Protein AF-A0AB39JS44-F1 (afdb_monomer_lite)

Secondary structure (DSSP, 8-state):
--TTEEEGGGHHHHHHHHHT--HHHHHHHHHHHHHHHHHHHHHHSTTPPPPTTTEEEEETTEEEEPSSEEE--HHHHHHHHHHHHHH-TT-TT-PEEEEEESSSEEEEEE-GGGEEEEHHHHHHHHHHTTPPPPGGGS------------TTTTTSS-HHHHHHHHHHHHHHHHHHHHHHHHHTT---SS-HHHHHHHHHH--TTS-HHHHHHHHHHHHHHTT-TT----HHHHHHHT--

Foldseek 3Di:
DPPQKDFLLCQLVLLCVVVVHDSLVSLVVQLVLLVLLLVLCCVVPNPAFDPCQFKAFADVVDPHGDPWDKGAGSVQSSVLSVCCNVVNSPDPPSWGWIFTDDPDTDIDTHHSRRMMGGLVVVQVSCVVSVHDRRPSSDPPPPDPDPDPDDPPVQVVCDVVNVLLVVLQVVLVVLLVVLLVCLVVVNHPDDDSPQLVVLVVQQDPVDDQVRNLVSVVSNSVRSVPPSNSSDPVSCCVPVHD

pLDDT: mean 81.67, std 15.0, range [31.5, 95.94]

Radius of gyration: 23.83 Å; chains: 1; bounding box: 54×38×63 Å

Sequence (240 aa):
MNDDVMRLSDLVPEYARHYKVSPPDAAYALHELFTELNADHHSKQPNKAIPSNIVWVGKVGSSVRSTKTYKVYFSGLAEYFNALIEKGCNSELNLVRCLYVGKHSDTKDISPSMVYLSRSLLSDLVFSASIELPGFLLNEAPEVASYKPSEEGAKAFQGKELVSIQGLARGLIEIIIEVDKAHRGLSKKTNPAAILLAASQLDLNKRPSKWRAVLADLAVAAEVEDFRGNRRTLEKYVGD

Structure (mmCIF, N/CA/C/O backbone):
data_AF-A0AB39JS44-F1
#
_entry.id   AF-A0AB39JS44-F1
#
loop_
_atom_site.group_PDB
_atom_site.id
_atom_site.type_symbol
_atom_site.label_atom_id
_atom_site.label_alt_id
_atom_site.label_comp_id
_atom_site.label_asym_id
_atom_site.label_entity_id
_atom_site.label_seq_id
_atom_site.pdbx_PDB_ins_code
_atom_site.Cartn_x
_atom_site.Cartn_y
_atom_site.Cartn_z
_atom_site.occupancy
_atom_site.B_iso_or_equiv
_atom_site.auth_seq_id
_atom_site.auth_comp_id
_atom_site.auth_asym_id
_atom_site.auth_atom_id
_atom_site.pdbx_PDB_model_num
ATOM 1 N N . MET A 1 1 ? -1.419 -13.815 9.044 1.00 41.09 1 MET A N 1
ATOM 2 C CA . MET A 1 1 ? -1.320 -13.141 7.731 1.00 41.09 1 MET A CA 1
ATOM 3 C C . MET A 1 1 ? 0.164 -13.129 7.397 1.00 41.09 1 MET A C 1
ATOM 5 O O . MET A 1 1 ? 0.933 -13.014 8.335 1.00 41.09 1 MET A O 1
ATOM 9 N N . ASN A 1 2 ? 0.586 -13.403 6.160 1.00 55.44 2 ASN A N 1
ATOM 10 C CA . ASN A 1 2 ? 2.017 -13.359 5.842 1.00 55.44 2 ASN A CA 1
ATOM 11 C C . ASN A 1 2 ? 2.408 -11.878 5.754 1.00 55.44 2 ASN A C 1
ATOM 13 O O . ASN A 1 2 ? 1.968 -11.221 4.813 1.00 55.44 2 ASN A O 1
ATOM 17 N N . ASP A 1 3 ? 3.143 -11.358 6.739 1.00 67.06 3 ASP A N 1
ATOM 18 C CA . ASP A 1 3 ? 3.464 -9.921 6.867 1.00 67.06 3 ASP A CA 1
ATOM 19 C C . ASP A 1 3 ? 4.294 -9.375 5.692 1.00 67.06 3 ASP A C 1
ATOM 21 O O . ASP A 1 3 ? 4.438 -8.165 5.522 1.00 67.06 3 ASP A O 1
ATOM 25 N N . ASP A 1 4 ? 4.789 -10.282 4.851 1.00 86.38 4 ASP A N 1
ATOM 26 C CA . ASP A 1 4 ? 5.520 -10.004 3.624 1.00 86.38 4 ASP A CA 1
ATOM 27 C C . ASP A 1 4 ? 4.633 -9.603 2.431 1.00 86.38 4 ASP A C 1
ATOM 29 O O . ASP A 1 4 ? 5.122 -9.023 1.467 1.00 86.38 4 ASP A O 1
ATOM 33 N N . VAL A 1 5 ? 3.334 -9.911 2.444 1.00 89.44 5 VAL A N 1
ATOM 34 C CA . VAL A 1 5 ? 2.463 -9.684 1.279 1.00 89.44 5 VAL A CA 1
ATOM 35 C C . VAL A 1 5 ? 1.716 -8.359 1.406 1.00 89.44 5 VAL A C 1
ATOM 37 O O . VAL A 1 5 ? 0.958 -8.162 2.352 1.00 89.44 5 VAL A O 1
ATOM 40 N N . MET A 1 6 ? 1.848 -7.493 0.400 1.00 91.31 6 MET A N 1
ATOM 41 C CA . MET A 1 6 ? 1.152 -6.201 0.312 1.00 91.31 6 MET A CA 1
ATOM 42 C C . MET A 1 6 ? 0.351 -6.074 -0.983 1.00 91.31 6 MET A C 1
ATOM 44 O O . MET A 1 6 ? 0.682 -6.718 -1.981 1.00 91.31 6 MET A O 1
ATOM 48 N N . ARG A 1 7 ? -0.693 -5.235 -0.998 1.00 92.25 7 ARG A N 1
ATOM 49 C CA . ARG A 1 7 ? -1.337 -4.822 -2.255 1.00 92.25 7 ARG A CA 1
ATOM 50 C C . ARG A 1 7 ? -0.619 -3.611 -2.830 1.00 92.25 7 ARG A C 1
ATOM 52 O O . ARG A 1 7 ? -0.085 -2.788 -2.092 1.00 92.25 7 ARG A O 1
ATOM 59 N N . LEU A 1 8 ? -0.680 -3.449 -4.149 1.00 93.81 8 LEU A N 1
ATOM 60 C CA . LEU A 1 8 ? -0.141 -2.262 -4.811 1.00 93.81 8 LEU A CA 1
ATOM 61 C C . LEU A 1 8 ? -0.820 -0.981 -4.303 1.00 93.81 8 LEU A C 1
ATOM 63 O O . LEU A 1 8 ? -0.152 0.030 -4.108 1.00 93.81 8 LEU A O 1
ATOM 67 N N . SER A 1 9 ? -2.129 -1.050 -4.026 1.00 91.50 9 SER A N 1
ATOM 68 C CA . SER A 1 9 ? -2.906 0.057 -3.448 1.00 91.50 9 SER A CA 1
ATOM 69 C C . SER A 1 9 ? -2.400 0.523 -2.081 1.00 91.50 9 SER A C 1
ATOM 71 O O . SER A 1 9 ? -2.698 1.645 -1.683 1.00 91.50 9 SER A O 1
ATOM 73 N N . ASP A 1 10 ? -1.652 -0.318 -1.367 1.00 91.38 10 ASP A N 1
ATOM 74 C CA . ASP A 1 10 ? -1.186 -0.021 -0.014 1.00 91.38 10 ASP A CA 1
ATOM 75 C C . ASP A 1 10 ? 0.150 0.742 -0.033 1.00 91.38 10 ASP A C 1
ATOM 77 O O . ASP A 1 10 ? 0.510 1.354 0.967 1.00 91.38 10 ASP A O 1
ATOM 81 N N . LEU A 1 11 ? 0.868 0.776 -1.166 1.00 93.00 11 LEU A N 1
ATOM 82 C CA . LEU A 1 11 ? 2.188 1.410 -1.254 1.00 93.00 11 LEU A CA 1
ATOM 83 C C . LEU A 1 11 ? 2.152 2.921 -1.000 1.00 93.00 11 LEU A C 1
ATOM 85 O O . LEU A 1 11 ? 2.954 3.411 -0.211 1.00 93.00 11 LEU A O 1
ATOM 89 N N . VAL A 1 12 ? 1.228 3.661 -1.627 1.00 93.12 12 VAL A N 1
ATOM 90 C CA . VAL A 1 12 ? 1.136 5.123 -1.430 1.00 93.12 12 VAL A CA 1
ATOM 91 C C . VAL A 1 12 ? 0.791 5.468 0.024 1.00 93.12 12 VAL A C 1
ATOM 93 O O . VAL A 1 12 ? 1.522 6.264 0.615 1.00 93.12 12 VAL A O 1
ATOM 96 N N . PRO A 1 13 ? -0.253 4.879 0.648 1.00 91.12 13 PRO A N 1
ATOM 97 C CA . PRO A 1 13 ? -0.543 5.122 2.061 1.00 91.12 13 PRO A CA 1
ATOM 98 C C . PRO A 1 13 ? 0.608 4.746 3.000 1.00 91.12 13 PRO A C 1
ATOM 100 O O . PRO A 1 13 ? 0.885 5.485 3.942 1.00 91.12 13 PRO A O 1
ATOM 103 N N . GLU A 1 14 ? 1.287 3.623 2.754 1.00 91.44 14 GLU A N 1
ATOM 104 C CA . GLU A 1 14 ? 2.403 3.163 3.588 1.00 91.44 14 GLU A CA 1
ATOM 105 C C . GLU A 1 14 ? 3.615 4.090 3.487 1.00 91.44 14 GLU A C 1
ATOM 107 O O . GLU A 1 14 ? 4.162 4.496 4.514 1.00 91.44 14 GLU A O 1
ATOM 112 N N . TYR A 1 15 ? 3.971 4.512 2.272 1.00 92.38 15 TYR A 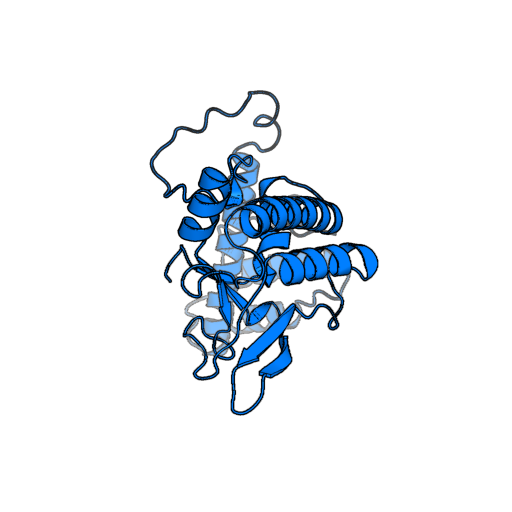N 1
ATOM 113 C CA . TYR A 1 15 ? 5.023 5.499 2.048 1.00 92.38 15 TYR A CA 1
ATOM 114 C C . TYR A 1 15 ? 4.681 6.831 2.725 1.00 92.38 15 TYR A C 1
ATOM 116 O O . TYR A 1 15 ? 5.473 7.358 3.510 1.00 92.38 15 TYR A O 1
ATOM 124 N N . ALA A 1 16 ? 3.479 7.359 2.465 1.00 90.06 16 ALA A N 1
ATOM 125 C CA . ALA A 1 16 ? 3.010 8.621 3.032 1.00 90.06 16 ALA A CA 1
ATOM 126 C C . ALA A 1 16 ? 3.051 8.595 4.565 1.00 90.06 16 ALA A C 1
ATOM 128 O O . ALA A 1 16 ? 3.517 9.543 5.196 1.00 90.06 16 ALA A O 1
ATOM 129 N N . ARG A 1 17 ? 2.627 7.480 5.173 1.00 89.19 17 ARG A N 1
ATOM 130 C CA . ARG A 1 17 ? 2.665 7.274 6.623 1.00 89.19 17 ARG A CA 1
ATOM 131 C C . ARG A 1 17 ? 4.091 7.205 7.163 1.00 89.19 17 ARG A C 1
ATOM 133 O O . ARG A 1 17 ? 4.367 7.830 8.185 1.00 89.19 17 ARG A O 1
ATOM 140 N N . HIS A 1 18 ? 4.973 6.452 6.508 1.00 90.69 18 HIS A N 1
ATOM 141 C CA . HIS A 1 18 ? 6.350 6.250 6.960 1.00 90.69 18 HIS A CA 1
ATOM 142 C C . HIS A 1 18 ? 7.155 7.557 6.924 1.00 90.69 18 HIS A C 1
ATOM 144 O O . HIS A 1 18 ? 7.799 7.915 7.908 1.00 90.69 18 HIS A O 1
ATOM 150 N N . TYR A 1 19 ? 7.053 8.307 5.825 1.00 88.31 19 TYR A N 1
ATOM 151 C CA . TYR A 1 19 ? 7.816 9.540 5.608 1.00 88.31 19 TYR A CA 1
ATOM 152 C C . TYR A 1 19 ? 7.079 10.823 6.014 1.00 88.31 19 TYR A C 1
ATOM 154 O O . TYR A 1 19 ? 7.661 11.902 5.961 1.00 88.31 19 TYR A O 1
ATOM 162 N N . LYS A 1 20 ? 5.818 10.723 6.458 1.00 88.50 20 LYS A N 1
ATOM 163 C CA . LYS A 1 20 ? 4.952 11.858 6.837 1.00 88.50 20 LYS A CA 1
ATOM 164 C C . LYS A 1 20 ? 4.787 12.892 5.716 1.00 88.50 20 LYS A C 1
ATOM 166 O O . LYS A 1 20 ? 4.815 14.096 5.964 1.00 88.50 20 LYS A O 1
ATOM 171 N N . VAL A 1 21 ? 4.600 12.408 4.494 1.00 89.12 21 VAL A N 1
ATOM 172 C CA . VAL A 1 21 ? 4.391 13.232 3.293 1.00 89.12 21 VAL A CA 1
ATOM 173 C C . VAL A 1 21 ? 2.954 13.116 2.789 1.00 89.12 21 VAL A C 1
ATOM 175 O O . VAL A 1 21 ? 2.195 12.251 3.237 1.00 89.12 21 VAL A O 1
ATOM 178 N N . SER A 1 22 ? 2.551 13.994 1.868 1.00 90.81 22 SER A N 1
ATOM 179 C CA . SER A 1 22 ? 1.215 13.922 1.274 1.00 90.81 22 SER A CA 1
ATOM 180 C C . SER A 1 22 ? 1.085 12.712 0.325 1.00 90.81 22 SER A C 1
ATOM 182 O O . SER A 1 22 ? 2.094 12.239 -0.204 1.00 90.81 22 SER A O 1
ATOM 184 N N . PRO A 1 23 ? -0.132 12.187 0.066 1.00 91.25 23 PRO A N 1
ATOM 185 C CA . PRO A 1 23 ? -0.313 11.100 -0.899 1.00 91.25 23 PRO A CA 1
ATOM 186 C C . PRO A 1 23 ? 0.219 11.411 -2.314 1.00 91.25 23 PRO A C 1
ATOM 188 O O . PRO A 1 23 ? 0.827 10.518 -2.900 1.00 91.25 23 PRO A O 1
ATOM 191 N N . PRO A 1 24 ? 0.071 12.637 -2.862 1.00 91.88 24 PRO A N 1
ATOM 192 C CA . PRO A 1 24 ? 0.728 13.013 -4.115 1.00 91.88 24 PRO A CA 1
ATOM 193 C C . PRO A 1 24 ? 2.259 12.927 -4.066 1.00 91.88 24 PRO A C 1
ATOM 195 O O . PRO A 1 24 ? 2.849 12.362 -4.982 1.00 91.88 24 PRO A O 1
ATOM 198 N N . ASP A 1 25 ? 2.898 13.410 -2.995 1.00 92.00 25 ASP A N 1
ATOM 199 C CA . ASP A 1 25 ? 4.363 13.341 -2.851 1.00 92.00 25 ASP A CA 1
ATOM 200 C C . ASP A 1 25 ? 4.843 11.888 -2.733 1.00 92.00 25 ASP A C 1
ATOM 202 O O . ASP A 1 25 ? 5.848 11.498 -3.323 1.00 92.00 25 ASP A O 1
ATOM 206 N N . ALA A 1 26 ? 4.093 11.056 -2.007 1.00 93.94 26 ALA A N 1
ATOM 207 C CA . ALA A 1 26 ? 4.354 9.625 -1.918 1.00 93.94 26 ALA A CA 1
ATOM 208 C C . ALA A 1 26 ? 4.206 8.926 -3.279 1.00 93.94 26 ALA A C 1
ATOM 210 O O . ALA A 1 26 ? 5.024 8.078 -3.631 1.00 93.94 26 ALA A O 1
ATOM 211 N N . ALA A 1 27 ? 3.182 9.282 -4.062 1.00 94.06 27 ALA A N 1
ATOM 212 C CA . ALA A 1 27 ? 3.009 8.769 -5.417 1.00 94.06 27 ALA A CA 1
ATOM 213 C C . ALA A 1 27 ? 4.150 9.213 -6.345 1.00 94.06 27 ALA A C 1
ATOM 215 O O . ALA A 1 27 ? 4.625 8.400 -7.132 1.00 94.06 27 ALA A O 1
ATOM 216 N N . TYR A 1 28 ? 4.626 10.455 -6.215 1.00 94.50 28 TYR A N 1
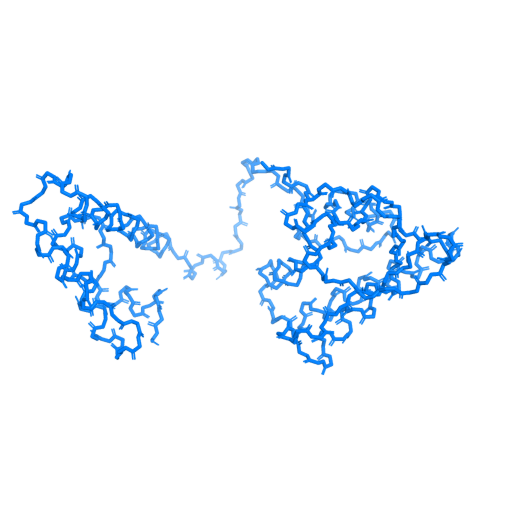ATOM 217 C CA . TYR A 1 28 ? 5.793 10.959 -6.939 1.00 94.50 28 TYR A CA 1
ATOM 218 C C . TYR A 1 28 ? 7.064 10.170 -6.602 1.00 94.50 28 TYR A C 1
ATOM 220 O O . TYR A 1 28 ? 7.708 9.640 -7.503 1.00 94.50 28 TYR A O 1
ATOM 228 N N . ALA A 1 29 ? 7.373 9.983 -5.318 1.00 94.50 29 ALA A N 1
ATOM 229 C CA . ALA A 1 29 ? 8.547 9.212 -4.907 1.00 94.50 29 ALA A CA 1
ATOM 230 C C . ALA A 1 29 ? 8.485 7.744 -5.374 1.00 94.50 29 ALA A C 1
ATOM 232 O O . ALA A 1 29 ? 9.479 7.172 -5.819 1.00 94.50 29 ALA A O 1
ATOM 233 N N . LEU A 1 30 ? 7.301 7.121 -5.326 1.00 95.94 30 LEU A N 1
ATOM 234 C CA . LEU A 1 30 ? 7.105 5.770 -5.859 1.00 95.94 30 LEU A CA 1
ATOM 235 C C . LEU A 1 30 ? 7.223 5.734 -7.389 1.00 95.94 30 LEU A C 1
ATOM 237 O O . LEU A 1 30 ? 7.759 4.769 -7.932 1.00 95.94 30 LEU A O 1
ATOM 241 N N . HIS A 1 31 ? 6.763 6.769 -8.094 1.00 95.94 31 HIS A N 1
ATOM 242 C CA . HIS A 1 31 ? 6.972 6.897 -9.534 1.00 95.94 31 HIS A CA 1
ATOM 243 C C . HIS A 1 31 ? 8.467 6.939 -9.885 1.00 95.94 31 HIS A C 1
ATOM 245 O O . HIS A 1 31 ? 8.889 6.203 -10.781 1.00 95.94 31 HIS A O 1
ATOM 251 N N . GLU A 1 32 ? 9.269 7.728 -9.164 1.00 95.44 32 GLU A N 1
ATOM 252 C CA . GLU A 1 32 ? 10.726 7.780 -9.349 1.00 95.44 32 GLU A CA 1
ATOM 253 C C . GLU A 1 32 ? 11.366 6.411 -9.089 1.00 95.44 32 GLU A C 1
ATOM 255 O O . GLU A 1 32 ? 12.026 5.867 -9.977 1.00 95.44 32 GLU A O 1
ATOM 260 N N . LEU A 1 33 ? 11.051 5.777 -7.954 1.00 95.06 33 LEU A N 1
ATOM 261 C CA . LEU A 1 33 ? 11.544 4.439 -7.608 1.00 95.06 33 LEU A CA 1
ATOM 262 C C . LEU A 1 33 ? 11.269 3.409 -8.714 1.00 95.06 33 LEU A C 1
ATOM 264 O O . LEU A 1 33 ? 12.162 2.677 -9.142 1.00 95.06 33 LEU A O 1
ATOM 268 N N . PHE A 1 34 ? 10.025 3.327 -9.194 1.00 95.12 34 PHE A N 1
ATOM 269 C CA . PHE A 1 34 ? 9.663 2.359 -10.230 1.00 95.12 34 PHE A CA 1
ATOM 270 C C . PHE A 1 34 ? 10.235 2.713 -11.608 1.00 95.12 34 PHE A C 1
ATOM 272 O O . PHE A 1 34 ? 10.431 1.813 -12.429 1.00 95.12 34 PHE A O 1
ATOM 279 N N . THR A 1 35 ? 10.549 3.984 -11.858 1.00 94.88 35 THR A N 1
ATOM 280 C CA . THR A 1 35 ? 11.253 4.428 -13.067 1.00 94.88 35 THR A CA 1
ATOM 281 C C . THR A 1 35 ? 12.719 4.002 -13.038 1.00 94.88 35 THR A C 1
ATOM 283 O O . THR A 1 35 ? 13.207 3.444 -14.024 1.00 94.88 35 THR A O 1
ATOM 286 N N . GLU A 1 36 ? 13.400 4.171 -11.905 1.00 93.75 36 GLU A N 1
ATOM 287 C CA . GLU A 1 36 ? 14.778 3.706 -11.708 1.00 93.75 36 GLU A CA 1
ATOM 288 C C . GLU A 1 36 ? 14.878 2.181 -11.807 1.00 93.75 36 GLU A C 1
ATOM 290 O O . GLU A 1 36 ? 15.699 1.651 -12.560 1.00 93.75 36 GLU A O 1
ATOM 295 N N . LEU A 1 37 ? 13.963 1.462 -11.147 1.00 92.38 37 LEU A N 1
ATOM 296 C CA . LEU A 1 37 ? 13.846 0.008 -11.264 1.00 92.38 37 LEU A CA 1
ATOM 297 C C . LEU A 1 37 ? 13.600 -0.441 -12.706 1.00 92.38 37 LEU A C 1
ATOM 299 O O . LEU A 1 37 ? 14.162 -1.442 -13.154 1.00 92.38 37 LEU A O 1
ATOM 303 N N . ASN A 1 38 ? 12.767 0.290 -13.452 1.00 92.62 38 ASN A N 1
ATOM 304 C CA . ASN A 1 38 ? 12.536 0.001 -14.860 1.00 92.62 38 ASN A CA 1
ATOM 305 C C . ASN A 1 38 ? 13.811 0.197 -15.689 1.00 92.62 38 ASN A C 1
ATOM 307 O O . ASN A 1 38 ? 14.100 -0.643 -16.538 1.00 92.62 38 ASN A O 1
ATOM 311 N N . ALA A 1 39 ? 14.575 1.264 -15.445 1.00 89.88 39 ALA A N 1
ATOM 312 C CA . ALA A 1 39 ? 15.825 1.533 -16.149 1.00 89.88 39 ALA A CA 1
ATOM 313 C C . ALA A 1 39 ? 16.882 0.448 -15.873 1.00 89.88 39 ALA A C 1
ATOM 315 O O . ALA A 1 39 ? 17.429 -0.126 -16.821 1.00 89.88 39 ALA A O 1
ATOM 316 N N . ASP A 1 40 ? 17.105 0.096 -14.600 1.00 90.25 40 ASP A N 1
ATOM 317 C CA . ASP A 1 40 ? 18.032 -0.974 -14.211 1.00 90.25 40 ASP A CA 1
ATOM 318 C C . ASP A 1 40 ? 17.613 -2.316 -14.828 1.00 90.25 40 ASP A C 1
ATOM 320 O O . ASP A 1 40 ? 18.394 -2.971 -15.528 1.00 90.25 40 ASP A O 1
ATOM 324 N N . HIS A 1 41 ? 16.344 -2.694 -14.662 1.00 87.06 41 HIS A N 1
ATOM 325 C CA . HIS A 1 41 ? 15.832 -3.957 -15.173 1.00 87.06 41 HIS A CA 1
ATOM 326 C C . HIS A 1 41 ? 15.861 -4.021 -16.705 1.00 87.06 41 HIS A C 1
ATOM 328 O O . HIS A 1 41 ? 16.208 -5.062 -17.262 1.00 87.06 41 HIS A O 1
ATOM 334 N N . HIS A 1 42 ? 15.532 -2.932 -17.407 1.00 85.50 42 HIS A N 1
ATOM 335 C CA . HIS A 1 42 ? 15.574 -2.885 -18.869 1.00 85.50 42 HIS A CA 1
ATOM 336 C C . HIS A 1 42 ? 17.003 -3.022 -19.407 1.00 85.50 42 HIS A C 1
ATOM 338 O O . HIS A 1 42 ? 17.201 -3.703 -20.413 1.00 85.50 42 HIS A O 1
ATOM 344 N N . SER A 1 43 ? 17.999 -2.445 -18.722 1.00 84.19 43 SER A N 1
ATOM 345 C CA . SER A 1 43 ? 19.412 -2.577 -19.105 1.00 84.19 43 SER A CA 1
ATOM 346 C C . SER A 1 43 ? 19.926 -4.020 -18.997 1.00 84.19 43 SER A C 1
ATOM 348 O O . SER A 1 43 ? 20.709 -4.468 -19.833 1.00 84.19 43 SER A O 1
ATOM 350 N N . LYS A 1 44 ? 19.445 -4.775 -17.998 1.00 84.50 44 LYS A N 1
ATOM 351 C CA . LYS A 1 44 ? 19.858 -6.162 -17.732 1.00 84.50 44 LYS A CA 1
ATOM 352 C C . LYS A 1 44 ? 19.025 -7.185 -18.509 1.00 84.50 44 LYS A C 1
ATOM 354 O O . LYS A 1 44 ? 19.541 -8.218 -18.931 1.00 84.50 44 LYS A O 1
ATOM 359 N N . GLN A 1 45 ? 17.719 -6.950 -18.629 1.00 83.12 45 GLN A N 1
ATOM 360 C CA . GLN A 1 45 ? 16.726 -7.899 -19.143 1.00 83.12 45 GLN A CA 1
ATOM 361 C C . GLN A 1 45 ? 15.634 -7.155 -19.939 1.00 83.12 45 GLN A C 1
ATOM 363 O O . GLN A 1 45 ? 14.502 -6.999 -19.459 1.00 83.12 45 GLN A O 1
ATOM 368 N N . PRO A 1 46 ? 15.941 -6.705 -21.170 1.00 81.25 46 PRO A N 1
ATOM 369 C CA . PRO A 1 46 ? 15.025 -5.889 -21.958 1.00 81.25 46 PRO A CA 1
ATOM 370 C C . PRO A 1 46 ? 13.705 -6.622 -22.220 1.00 81.25 46 PRO A C 1
ATOM 372 O O . PRO A 1 46 ? 13.674 -7.821 -22.504 1.00 81.25 46 PRO A O 1
ATOM 375 N N . ASN A 1 47 ? 12.597 -5.881 -22.129 1.00 78.44 47 ASN A N 1
ATOM 376 C CA . ASN A 1 47 ? 11.225 -6.346 -22.388 1.00 78.44 47 ASN A CA 1
ATOM 377 C C . ASN A 1 47 ? 10.743 -7.530 -21.532 1.00 78.44 47 ASN A C 1
ATOM 379 O O . ASN A 1 47 ? 9.738 -8.174 -21.859 1.00 78.44 47 ASN A O 1
ATOM 383 N N . LYS A 1 48 ? 11.420 -7.829 -20.421 1.00 88.31 48 LYS A N 1
ATOM 384 C CA . LYS A 1 48 ? 11.004 -8.902 -19.523 1.00 88.31 48 LYS A CA 1
ATOM 385 C C . LYS A 1 48 ? 10.062 -8.369 -18.441 1.00 88.31 48 LYS A C 1
ATOM 387 O O . LYS A 1 48 ? 10.233 -7.271 -17.924 1.00 88.31 48 LYS A O 1
ATOM 392 N N . ALA A 1 49 ? 9.033 -9.155 -18.139 1.00 91.00 49 ALA A N 1
ATOM 393 C CA . ALA A 1 49 ? 8.092 -8.853 -17.068 1.00 91.00 49 ALA A CA 1
ATOM 394 C C . ALA A 1 49 ? 8.739 -9.081 -15.698 1.00 91.00 49 ALA A C 1
ATOM 396 O O . ALA A 1 49 ? 9.627 -9.930 -15.567 1.00 91.00 49 ALA A O 1
ATOM 397 N N . ILE A 1 50 ? 8.229 -8.383 -14.685 1.00 92.62 50 ILE A N 1
ATOM 398 C CA . ILE A 1 50 ? 8.592 -8.608 -13.289 1.00 92.62 50 ILE A CA 1
ATOM 399 C C . ILE A 1 50 ? 8.289 -10.079 -12.944 1.00 92.62 50 ILE A C 1
ATOM 401 O O . ILE A 1 50 ? 7.209 -10.582 -13.287 1.00 92.62 50 ILE A O 1
ATOM 405 N N . PRO A 1 51 ? 9.213 -10.798 -12.284 1.00 90.62 51 PRO A N 1
ATOM 406 C CA . PRO A 1 51 ? 8.966 -12.166 -11.852 1.00 90.62 51 PRO A CA 1
ATOM 407 C C . PRO A 1 51 ? 7.706 -12.287 -10.977 1.00 90.62 51 PRO A C 1
ATOM 409 O O . PRO A 1 51 ? 7.491 -11.513 -10.047 1.00 90.62 51 PRO A O 1
ATOM 412 N N . SER A 1 52 ? 6.878 -13.302 -11.251 1.00 89.62 52 SER A N 1
ATOM 413 C CA . SER A 1 52 ? 5.569 -13.485 -10.588 1.00 89.62 52 SER A CA 1
ATOM 414 C C . SER A 1 52 ? 5.630 -13.817 -9.089 1.00 89.62 52 SER A C 1
ATOM 416 O O . SER A 1 52 ? 4.606 -13.830 -8.409 1.00 89.62 52 SER A O 1
ATOM 418 N N . ASN A 1 53 ? 6.814 -14.133 -8.563 1.00 87.44 53 ASN A N 1
ATOM 419 C CA . ASN A 1 53 ? 7.074 -14.224 -7.126 1.00 87.44 53 ASN A CA 1
ATOM 420 C C . ASN A 1 53 ? 7.202 -12.856 -6.458 1.00 87.44 53 ASN A C 1
ATOM 422 O O . ASN A 1 53 ? 6.903 -12.766 -5.275 1.00 87.44 53 ASN A O 1
ATOM 426 N N . ILE A 1 54 ? 7.572 -11.818 -7.208 1.00 92.25 54 ILE A N 1
ATOM 427 C CA . ILE A 1 54 ? 7.717 -10.454 -6.697 1.00 92.25 54 ILE A CA 1
ATOM 428 C C . ILE A 1 54 ? 6.396 -9.708 -6.824 1.00 92.25 54 ILE A C 1
ATOM 430 O O . ILE A 1 54 ? 5.921 -9.177 -5.832 1.00 92.25 54 ILE A O 1
ATOM 434 N N . VAL A 1 55 ? 5.781 -9.704 -8.013 1.00 94.69 55 VAL A N 1
ATOM 435 C CA . VAL A 1 55 ? 4.506 -9.012 -8.278 1.00 94.69 55 VAL A CA 1
ATOM 436 C C . VAL A 1 55 ? 3.563 -9.928 -9.052 1.00 94.69 55 VAL A C 1
ATOM 438 O O . VAL A 1 55 ? 3.947 -10.520 -10.061 1.00 94.69 55 VAL A O 1
ATOM 441 N N . TRP A 1 56 ? 2.313 -10.049 -8.605 1.00 94.81 56 TRP A N 1
ATOM 442 C CA . TRP A 1 56 ? 1.310 -10.892 -9.258 1.00 94.81 56 TRP A CA 1
ATOM 443 C C . TRP A 1 56 ? -0.112 -10.352 -9.118 1.00 94.81 56 TRP A C 1
ATOM 445 O O . TRP A 1 56 ? -0.436 -9.587 -8.216 1.00 94.81 56 TRP A O 1
ATOM 455 N N . VAL A 1 57 ? -1.000 -10.815 -9.998 1.00 94.19 57 VAL A N 1
ATOM 456 C CA . VAL A 1 57 ? -2.442 -10.560 -9.886 1.00 94.19 57 VAL A CA 1
ATOM 457 C C . VAL A 1 57 ? -3.089 -11.672 -9.057 1.00 94.19 57 VAL A C 1
ATOM 459 O O . VAL A 1 57 ? -2.959 -12.860 -9.374 1.00 94.19 57 VAL A O 1
ATOM 462 N N . GLY A 1 58 ? -3.776 -11.288 -7.985 1.00 91.50 58 GLY A N 1
ATOM 463 C CA . GLY A 1 58 ? -4.506 -12.181 -7.089 1.00 91.50 58 GLY A CA 1
ATOM 464 C C . GLY A 1 58 ? -5.947 -12.449 -7.528 1.00 91.50 58 GLY A C 1
ATOM 465 O O . GLY A 1 58 ? -6.444 -11.925 -8.530 1.00 91.50 58 GLY A O 1
ATOM 466 N N . LYS A 1 59 ? -6.641 -13.288 -6.758 1.00 84.75 59 LYS A N 1
ATOM 467 C CA . LYS A 1 59 ? -8.101 -13.426 -6.832 1.00 84.75 59 LYS A CA 1
ATOM 468 C C . LYS A 1 59 ? -8.765 -12.234 -6.138 1.00 84.75 59 LYS A C 1
ATOM 470 O O . LYS A 1 59 ? -8.173 -11.576 -5.285 1.00 84.75 59 LYS A O 1
ATOM 475 N N . VAL A 1 60 ? -10.022 -11.965 -6.482 1.00 75.69 60 VAL A N 1
ATOM 476 C CA . VAL A 1 60 ? -10.804 -10.921 -5.804 1.00 75.69 60 VAL A CA 1
ATOM 477 C C . VAL A 1 60 ? -10.827 -11.223 -4.300 1.00 75.69 60 VAL A C 1
ATOM 479 O O . VAL A 1 60 ? -11.208 -12.320 -3.898 1.00 75.69 60 VAL A O 1
ATOM 482 N N . GLY A 1 61 ? -10.347 -10.279 -3.486 1.00 74.44 61 GLY A N 1
ATOM 483 C CA . GLY A 1 61 ? -10.283 -10.415 -2.027 1.00 74.44 61 GLY A CA 1
ATOM 484 C C . GLY A 1 61 ? -9.225 -11.386 -1.479 1.00 74.44 61 GLY A C 1
ATOM 485 O O . GLY A 1 61 ? -9.224 -11.638 -0.279 1.00 74.44 61 GLY A O 1
ATOM 486 N N . SER A 1 62 ? -8.321 -11.933 -2.303 1.00 84.06 62 SER A N 1
ATOM 487 C CA . SER A 1 62 ? -7.313 -12.903 -1.850 1.00 84.06 62 SER A CA 1
ATOM 488 C C . SER A 1 62 ? -5.962 -12.721 -2.544 1.00 84.06 62 SER A C 1
ATOM 490 O O . SER A 1 62 ? -5.892 -12.549 -3.760 1.00 84.06 62 SER A O 1
ATOM 492 N N . SER A 1 63 ? -4.875 -12.847 -1.779 1.00 84.50 63 SER A N 1
ATOM 493 C CA . SER A 1 63 ? -3.502 -12.845 -2.303 1.00 84.50 63 SER A CA 1
ATOM 494 C C . SER A 1 63 ? -3.147 -14.110 -3.090 1.00 84.50 63 SER A C 1
ATOM 496 O O . SER A 1 63 ? -2.102 -14.158 -3.737 1.00 84.50 63 SER A O 1
ATOM 498 N N . VAL A 1 64 ? -4.010 -15.133 -3.088 1.00 89.88 64 VAL A N 1
ATOM 499 C CA . VAL A 1 64 ? -3.827 -16.333 -3.911 1.00 89.88 64 VAL A CA 1
ATOM 500 C C . VAL A 1 64 ? -3.794 -15.932 -5.384 1.00 89.88 64 VAL A C 1
ATOM 502 O O . VAL A 1 64 ? -4.713 -15.271 -5.872 1.00 89.88 64 VAL A O 1
ATOM 505 N N . ARG A 1 65 ? -2.745 -16.362 -6.096 1.00 87.75 65 ARG A N 1
ATOM 506 C CA . ARG A 1 65 ? -2.544 -16.062 -7.520 1.00 87.75 65 ARG A CA 1
ATOM 507 C C . ARG A 1 65 ? -3.776 -16.408 -8.354 1.00 87.75 65 ARG A C 1
ATOM 509 O O . ARG A 1 65 ? -4.426 -17.439 -8.155 1.00 87.75 65 ARG A O 1
ATOM 516 N N . SER A 1 66 ? -4.074 -15.537 -9.314 1.00 87.50 66 SER A N 1
ATOM 517 C CA . SER A 1 66 ? -5.095 -15.797 -10.320 1.00 87.50 66 SER A CA 1
ATOM 518 C C . SER A 1 66 ? -4.742 -17.041 -11.139 1.00 87.50 66 SER A C 1
ATOM 520 O O . SER A 1 66 ? -3.576 -17.321 -11.404 1.00 87.50 66 SER A O 1
ATOM 522 N N . THR A 1 67 ? -5.764 -17.776 -11.579 1.00 86.56 67 THR A N 1
ATOM 523 C CA . THR A 1 67 ? -5.597 -18.870 -12.551 1.00 86.56 67 THR A CA 1
ATOM 524 C C . THR A 1 67 ? -5.272 -18.347 -13.950 1.00 86.56 67 THR A C 1
ATOM 526 O O . THR A 1 67 ? -4.782 -19.091 -14.794 1.00 86.56 67 THR A O 1
ATOM 529 N N . LYS A 1 68 ? -5.535 -17.059 -14.202 1.00 87.88 68 LYS A N 1
ATOM 530 C CA . LYS A 1 68 ? -5.135 -16.346 -15.415 1.00 87.88 68 LYS A CA 1
ATOM 531 C C . LYS A 1 68 ? -3.692 -15.859 -15.283 1.00 87.88 68 LYS A C 1
ATOM 533 O O . LYS A 1 68 ? -3.323 -15.276 -14.266 1.00 87.88 68 LYS A O 1
ATOM 538 N N . THR A 1 69 ? -2.899 -16.038 -16.335 1.00 89.00 69 THR A N 1
ATOM 539 C CA . THR A 1 69 ? -1.519 -15.546 -16.382 1.00 89.00 69 THR A CA 1
ATOM 540 C C . THR A 1 69 ? -1.501 -14.071 -16.760 1.00 89.00 69 THR A C 1
ATOM 542 O O . THR A 1 69 ? -1.867 -13.703 -17.875 1.00 89.00 69 THR A O 1
ATOM 545 N N . TYR A 1 70 ? -1.047 -13.233 -15.834 1.00 92.50 70 TYR A N 1
ATOM 546 C CA . TYR A 1 70 ? -0.790 -11.818 -16.073 1.00 92.50 70 TYR A CA 1
ATOM 547 C C . TYR A 1 70 ? 0.700 -11.536 -15.926 1.00 92.50 70 TYR A C 1
ATOM 549 O O . TYR A 1 70 ? 1.352 -12.063 -15.024 1.00 92.50 70 TYR A O 1
ATOM 557 N N . LYS A 1 71 ? 1.225 -10.698 -16.812 1.00 93.81 71 LYS A N 1
ATOM 558 C CA . LYS A 1 71 ? 2.576 -10.152 -16.753 1.00 93.81 71 LYS A CA 1
ATOM 559 C C . LYS A 1 71 ? 2.488 -8.680 -16.366 1.00 93.81 71 LYS A C 1
ATOM 561 O O . LYS A 1 71 ? 1.752 -7.920 -16.995 1.00 93.81 71 LYS A O 1
ATOM 566 N N . VAL A 1 72 ? 3.242 -8.312 -15.338 1.00 94.38 72 VAL A N 1
ATOM 567 C CA . VAL A 1 72 ? 3.364 -6.939 -14.839 1.00 94.38 72 VAL A CA 1
ATOM 568 C C . VAL A 1 72 ? 4.755 -6.428 -15.198 1.00 94.38 72 VAL A C 1
ATOM 570 O O . VAL A 1 72 ? 5.720 -7.189 -15.150 1.00 94.38 72 VAL A O 1
ATOM 573 N N . TYR A 1 73 ? 4.857 -5.162 -15.583 1.00 93.88 73 TYR A N 1
ATOM 574 C CA . TYR A 1 73 ? 6.105 -4.521 -15.992 1.00 93.88 73 TYR A CA 1
ATOM 575 C C . TYR A 1 73 ? 6.366 -3.306 -15.108 1.00 93.88 73 TYR A C 1
ATOM 577 O O . TYR A 1 73 ? 5.414 -2.637 -14.709 1.00 93.88 73 TYR A O 1
ATOM 585 N N . PHE A 1 74 ? 7.637 -3.004 -14.829 1.00 93.94 74 PHE A N 1
ATOM 586 C CA . PHE A 1 74 ? 7.994 -1.829 -14.031 1.00 93.94 74 PHE A CA 1
ATOM 587 C C . PHE A 1 74 ? 7.518 -0.531 -14.685 1.00 93.94 74 PHE A C 1
ATOM 589 O O . PHE A 1 74 ? 6.965 0.311 -13.990 1.00 93.94 74 PHE A O 1
ATOM 596 N N . SER A 1 75 ? 7.601 -0.420 -16.015 1.00 92.94 75 SER A N 1
ATOM 597 C CA . SER A 1 75 ? 7.012 0.698 -16.762 1.00 92.94 75 SER A CA 1
ATOM 598 C C . SER A 1 75 ? 5.515 0.875 -16.489 1.00 92.94 75 SER A C 1
ATOM 600 O O . SER A 1 75 ? 5.069 1.985 -16.232 1.00 92.94 75 SER A O 1
ATOM 602 N N . GLY A 1 76 ? 4.743 -0.216 -16.453 1.00 93.19 76 GLY A N 1
ATOM 603 C CA . GLY A 1 76 ? 3.312 -0.166 -16.137 1.00 93.19 76 GLY A CA 1
ATOM 604 C C . GLY A 1 76 ? 3.025 0.261 -14.693 1.00 93.19 76 GLY A C 1
ATOM 605 O O . GLY A 1 76 ? 2.012 0.908 -14.436 1.00 93.19 76 GLY A O 1
ATOM 606 N N . LEU A 1 77 ? 3.917 -0.063 -13.749 1.00 95.31 77 LEU A N 1
ATOM 607 C CA . LEU A 1 77 ? 3.828 0.428 -12.369 1.00 95.31 77 LEU A CA 1
ATOM 608 C C . LEU A 1 77 ? 4.204 1.913 -12.277 1.00 95.31 77 LEU A C 1
ATOM 610 O O . LEU A 1 77 ? 3.495 2.673 -11.625 1.00 95.31 77 LEU A O 1
ATOM 614 N N . ALA A 1 78 ? 5.259 2.346 -12.969 1.00 94.50 78 ALA A N 1
ATOM 615 C CA . ALA A 1 78 ? 5.658 3.750 -13.030 1.00 94.50 78 ALA A CA 1
ATOM 616 C C . ALA A 1 78 ? 4.558 4.630 -13.652 1.00 94.50 78 ALA A C 1
ATOM 618 O O . ALA A 1 78 ? 4.240 5.686 -13.105 1.00 94.50 78 ALA A O 1
ATOM 619 N N . GLU A 1 79 ? 3.928 4.171 -14.740 1.00 93.75 79 GLU A N 1
ATOM 620 C CA . GLU A 1 79 ? 2.763 4.821 -15.362 1.00 93.75 79 GLU A CA 1
ATOM 621 C C . GLU A 1 79 ? 1.582 4.926 -14.390 1.00 93.75 79 GLU A C 1
ATOM 623 O O . GLU A 1 79 ? 0.924 5.964 -14.325 1.00 93.75 79 GLU A O 1
ATOM 628 N N . TYR A 1 80 ? 1.325 3.869 -13.613 1.00 94.75 80 TYR A N 1
ATOM 629 C CA . TYR A 1 80 ? 0.274 3.870 -12.599 1.00 94.75 80 TYR A CA 1
ATOM 630 C C . TYR A 1 80 ? 0.507 4.957 -11.541 1.00 94.75 80 TYR A C 1
ATOM 632 O O . TYR A 1 80 ? -0.401 5.747 -11.283 1.00 94.75 80 TYR A O 1
ATOM 640 N N . PHE A 1 81 ? 1.712 5.052 -10.969 1.00 95.00 81 PHE A N 1
ATOM 641 C CA . PHE A 1 81 ? 2.012 6.087 -9.973 1.00 95.00 81 PHE A CA 1
ATOM 642 C C . PHE A 1 81 ? 1.985 7.497 -10.569 1.00 95.00 81 PHE A C 1
ATOM 644 O O . PHE A 1 81 ? 1.436 8.394 -9.936 1.00 95.00 81 PHE A O 1
ATOM 651 N N . ASN A 1 82 ? 2.454 7.686 -11.808 1.00 92.94 82 ASN A N 1
ATOM 652 C CA . ASN A 1 82 ? 2.327 8.974 -12.495 1.00 92.94 82 ASN A CA 1
ATOM 653 C C . ASN A 1 82 ? 0.853 9.388 -12.665 1.00 92.94 82 ASN A C 1
ATOM 655 O O . ASN A 1 82 ? 0.478 10.530 -12.407 1.00 92.94 82 ASN A O 1
ATOM 659 N N . ALA A 1 83 ? -0.023 8.439 -13.013 1.00 90.94 83 ALA A N 1
ATOM 660 C CA . ALA A 1 83 ? -1.452 8.711 -13.135 1.00 90.94 83 ALA A CA 1
ATOM 661 C C . ALA A 1 83 ? -2.098 9.136 -11.802 1.00 90.94 83 ALA A C 1
ATOM 663 O O . ALA A 1 83 ? -3.026 9.945 -11.820 1.00 90.94 83 ALA A O 1
ATOM 664 N N . LEU A 1 84 ? -1.611 8.644 -10.653 1.00 90.12 84 LEU A N 1
ATOM 665 C CA . LEU A 1 84 ? -2.086 9.082 -9.330 1.00 90.12 84 LEU A CA 1
ATOM 666 C C . LEU A 1 84 ? -1.763 10.553 -9.046 1.00 90.12 84 LEU A C 1
ATOM 668 O O . LEU A 1 84 ? -2.534 11.210 -8.342 1.00 90.12 84 LEU A O 1
ATOM 672 N N . ILE A 1 85 ? -0.651 11.055 -9.587 1.00 88.06 85 ILE A N 1
ATOM 673 C CA . ILE A 1 85 ? -0.227 12.455 -9.469 1.00 88.06 85 ILE A CA 1
ATOM 674 C C . ILE A 1 85 ? -1.131 13.334 -10.341 1.00 88.06 85 ILE A C 1
ATOM 676 O O . ILE A 1 85 ? -1.680 14.322 -9.863 1.00 88.06 85 ILE A O 1
ATOM 680 N N . GLU A 1 86 ? -1.345 12.941 -11.601 1.00 85.00 86 GLU A N 1
ATOM 681 C CA . GLU A 1 86 ? -2.123 13.719 -12.577 1.00 85.00 86 GLU A CA 1
ATOM 682 C C . GLU A 1 86 ? -3.630 13.737 -12.284 1.00 85.00 86 GLU A C 1
ATOM 684 O O . GLU A 1 86 ? -4.293 14.761 -12.445 1.00 85.00 86 GLU A O 1
ATOM 689 N N . LYS A 1 87 ? -4.195 12.588 -11.892 1.00 81.69 87 LYS A N 1
ATOM 690 C CA . LYS A 1 87 ? -5.651 12.382 -11.764 1.00 81.69 87 LYS A CA 1
ATOM 691 C C . LYS A 1 87 ? -6.141 12.396 -10.318 1.00 81.69 87 LYS A C 1
ATOM 693 O O . LYS A 1 87 ? -7.350 12.370 -10.084 1.00 81.69 87 LYS A O 1
ATOM 698 N N . GLY A 1 88 ? -5.220 12.427 -9.358 1.00 75.75 88 GLY A N 1
ATOM 699 C CA . GLY A 1 88 ? -5.503 12.352 -7.932 1.00 75.75 88 GLY A CA 1
ATOM 700 C C . GLY A 1 88 ? -5.648 10.917 -7.414 1.00 75.75 88 GLY A C 1
ATOM 701 O O . GLY A 1 88 ? -6.202 10.024 -8.063 1.00 75.75 88 GLY A O 1
ATOM 702 N N . CYS A 1 89 ? -5.187 10.704 -6.180 1.00 69.62 89 CYS A N 1
ATOM 703 C CA . CYS A 1 89 ? -5.090 9.382 -5.553 1.00 69.62 89 CYS A CA 1
ATOM 704 C C . CYS A 1 89 ? -6.444 8.699 -5.267 1.00 69.62 89 CYS A C 1
ATOM 706 O O . CYS A 1 89 ? -6.480 7.488 -5.079 1.00 69.62 89 CYS A O 1
ATOM 708 N N . ASN A 1 90 ? -7.552 9.449 -5.275 1.00 65.31 90 ASN A N 1
ATOM 709 C CA . ASN A 1 90 ? -8.897 8.948 -4.950 1.00 65.31 90 ASN A CA 1
ATOM 710 C C . ASN A 1 90 ? -9.746 8.597 -6.186 1.00 65.31 90 ASN A C 1
ATOM 712 O O . ASN A 1 90 ? -10.935 8.320 -6.053 1.00 65.31 90 ASN A O 1
ATOM 716 N N . SER A 1 91 ? -9.175 8.647 -7.392 1.00 67.38 91 SER A N 1
ATOM 717 C CA . SER A 1 91 ? -9.919 8.352 -8.618 1.00 67.38 91 SER A CA 1
ATOM 718 C C . SER A 1 91 ? -10.138 6.845 -8.797 1.00 67.38 91 SER A C 1
ATOM 720 O O . SER A 1 91 ? -9.188 6.061 -8.794 1.00 67.38 91 SER A O 1
ATOM 722 N N . GLU A 1 92 ? -11.387 6.431 -9.032 1.00 60.94 92 GLU A N 1
ATOM 723 C CA . GLU A 1 92 ? -11.748 5.041 -9.375 1.00 60.94 92 GLU A CA 1
ATOM 724 C C . GLU A 1 92 ? -11.112 4.562 -10.697 1.00 60.94 92 GLU A C 1
ATOM 726 O O . GLU A 1 92 ? -11.106 3.371 -11.003 1.00 60.94 92 GLU A O 1
ATOM 731 N N . LEU A 1 93 ? -10.539 5.485 -11.477 1.00 66.06 93 LEU A N 1
ATOM 732 C CA . LEU A 1 93 ? -9.905 5.233 -12.773 1.00 66.06 93 LEU A CA 1
ATOM 733 C C . LEU A 1 93 ? -8.423 4.845 -12.674 1.00 66.06 93 LEU A C 1
ATOM 735 O O . LEU A 1 93 ? -7.770 4.642 -13.700 1.00 66.06 93 LEU A O 1
ATOM 739 N N . ASN A 1 94 ? -7.874 4.755 -11.464 1.00 80.38 94 ASN A N 1
ATOM 740 C CA . ASN A 1 94 ? -6.467 4.438 -11.247 1.00 80.38 94 ASN A CA 1
ATOM 741 C C . ASN A 1 94 ? -6.239 2.922 -11.361 1.00 80.38 94 ASN A C 1
ATOM 743 O O . ASN A 1 94 ? -6.177 2.203 -10.362 1.00 80.38 94 ASN A O 1
ATOM 747 N N . LEU A 1 95 ? -6.162 2.435 -12.602 1.00 90.19 95 LEU A N 1
ATOM 748 C CA . LEU A 1 95 ? -5.966 1.027 -12.946 1.00 90.19 95 LEU A CA 1
ATOM 749 C C . LEU A 1 95 ? -4.511 0.734 -13.325 1.00 90.19 95 LEU A C 1
ATOM 751 O O . LEU A 1 95 ? -3.803 1.580 -13.865 1.00 90.19 95 LEU A O 1
ATOM 755 N N . VAL A 1 96 ? -4.087 -0.501 -13.071 1.00 92.00 96 VAL A N 1
ATOM 756 C CA . VAL A 1 96 ? -2.763 -1.011 -13.429 1.00 92.00 96 VAL A CA 1
ATOM 757 C C . VAL A 1 96 ? -2.865 -1.763 -14.741 1.00 92.00 96 VAL A C 1
ATOM 759 O O . VAL A 1 96 ? -3.621 -2.732 -14.860 1.00 92.00 96 VAL A O 1
ATOM 762 N N . ARG A 1 97 ? -2.069 -1.347 -15.719 1.00 91.50 97 ARG A N 1
ATOM 763 C CA . ARG A 1 97 ? -2.017 -1.997 -17.021 1.00 91.50 97 ARG A CA 1
ATOM 764 C C . ARG A 1 97 ? -1.164 -3.264 -16.957 1.00 91.50 97 ARG A C 1
ATOM 766 O O . ARG A 1 97 ? 0.041 -3.212 -16.721 1.00 91.50 97 ARG A O 1
ATOM 773 N N . CYS A 1 98 ? -1.787 -4.409 -17.209 1.00 92.38 98 CYS A N 1
ATOM 774 C CA . CYS A 1 98 ? -1.157 -5.727 -17.184 1.00 92.38 98 CYS A CA 1
ATOM 775 C C . CYS A 1 98 ? -1.290 -6.412 -18.547 1.00 92.38 98 CYS A C 1
ATOM 777 O O . CYS A 1 98 ? -2.311 -6.282 -19.221 1.00 92.38 98 CYS A O 1
ATOM 779 N N . LEU A 1 99 ? -0.308 -7.225 -18.936 1.00 92.31 99 LEU A N 1
ATOM 780 C CA . LEU A 1 99 ? -0.428 -8.071 -20.124 1.00 92.31 99 LEU A CA 1
ATOM 781 C C . LEU A 1 99 ? -1.038 -9.419 -19.731 1.00 92.31 99 LEU A C 1
ATOM 783 O O . LEU A 1 99 ? -0.419 -10.211 -19.019 1.00 92.31 99 LEU A O 1
ATOM 787 N N . TYR A 1 100 ? -2.248 -9.698 -20.200 1.00 90.94 100 TYR A N 1
ATOM 788 C CA . TYR A 1 100 ? -2.876 -11.006 -20.070 1.00 90.94 100 TYR A CA 1
ATOM 789 C C . TYR A 1 100 ? -2.321 -11.966 -21.125 1.00 90.94 100 TYR A C 1
ATOM 791 O O . TYR A 1 100 ? -2.328 -11.676 -22.321 1.00 90.94 100 TYR A O 1
ATOM 799 N N . VAL A 1 101 ? -1.859 -13.134 -20.680 1.00 87.69 101 VAL A N 1
ATOM 800 C CA . VAL A 1 101 ? -1.325 -14.197 -21.537 1.00 87.69 101 VAL A CA 1
ATOM 801 C C . VAL A 1 101 ? -2.331 -15.347 -21.560 1.00 87.69 101 VAL A C 1
ATOM 803 O O . VAL A 1 101 ? -2.296 -16.244 -20.719 1.00 87.69 101 VAL A O 1
ATOM 806 N N . GLY A 1 102 ? -3.279 -15.274 -22.497 1.00 83.94 102 GLY A N 1
ATOM 807 C CA . GLY A 1 102 ? -4.262 -16.323 -22.778 1.00 83.94 102 GLY A CA 1
ATOM 808 C C . GLY A 1 102 ? -4.028 -16.971 -24.143 1.00 83.94 102 GLY A C 1
ATOM 809 O O . GLY A 1 102 ? -2.891 -17.163 -24.560 1.00 83.94 102 GLY A O 1
ATOM 810 N N . LYS A 1 103 ? -5.111 -17.276 -24.874 1.00 80.81 103 LYS A N 1
ATOM 811 C CA . LYS A 1 103 ? -5.028 -17.724 -26.283 1.00 80.81 103 LYS A CA 1
ATOM 812 C C . LYS A 1 103 ? -4.423 -16.657 -27.201 1.00 80.81 103 LYS A C 1
ATOM 814 O O . LYS A 1 103 ? -3.720 -16.984 -28.149 1.00 80.81 103 LYS A O 1
ATOM 819 N N . HIS A 1 104 ? -4.689 -15.394 -26.883 1.00 84.44 104 HIS A N 1
ATOM 820 C CA . HIS A 1 104 ? -4.048 -14.228 -27.471 1.00 84.44 104 HIS A CA 1
ATOM 821 C C . HIS A 1 104 ? -3.509 -13.359 -26.336 1.00 84.44 104 HIS A C 1
ATOM 823 O O . HIS A 1 104 ? -4.082 -13.337 -25.240 1.00 84.44 104 HIS A O 1
ATOM 829 N N . SER A 1 105 ? -2.395 -12.680 -26.593 1.00 86.25 105 SER A N 1
ATOM 830 C CA . SER A 1 105 ? -1.871 -11.662 -25.693 1.00 86.25 105 SER A CA 1
ATOM 831 C C . SER A 1 105 ? -2.704 -10.396 -25.838 1.00 86.25 105 SER A C 1
ATOM 833 O O . SER A 1 105 ? -2.847 -9.891 -26.949 1.00 86.25 105 SER A O 1
ATOM 835 N N . ASP A 1 106 ? -3.239 -9.898 -24.731 1.00 91.06 106 ASP A N 1
ATOM 836 C CA . ASP A 1 106 ? -4.032 -8.672 -24.709 1.00 91.06 106 ASP A CA 1
ATOM 837 C C . ASP A 1 106 ? -3.713 -7.866 -23.452 1.00 91.06 106 ASP A C 1
ATOM 839 O O . ASP A 1 106 ? -3.365 -8.420 -22.406 1.00 91.06 106 ASP A O 1
ATOM 843 N N . THR A 1 107 ? -3.841 -6.554 -23.552 1.00 90.81 107 THR A N 1
ATOM 844 C CA . THR A 1 107 ? -3.644 -5.647 -22.431 1.00 90.81 107 THR A CA 1
ATOM 845 C C . THR A 1 107 ? -4.936 -5.568 -21.620 1.00 90.81 107 THR A C 1
ATOM 847 O O . THR A 1 107 ? -6.030 -5.423 -22.164 1.00 90.81 107 THR A O 1
ATOM 850 N N . LYS A 1 108 ? -4.828 -5.695 -20.297 1.00 91.69 108 LYS A N 1
ATOM 851 C CA . LYS A 1 108 ? -5.954 -5.618 -19.363 1.00 91.69 108 LYS A CA 1
ATOM 852 C C . LYS A 1 108 ? -5.644 -4.646 -18.243 1.00 91.69 108 LYS A C 1
ATOM 854 O O . LYS A 1 108 ? -4.595 -4.742 -17.611 1.00 91.69 108 LYS A O 1
ATOM 859 N N . ASP A 1 109 ? -6.607 -3.782 -17.967 1.00 91.56 109 ASP A N 1
ATOM 860 C CA . ASP A 1 109 ? -6.561 -2.877 -16.832 1.00 91.56 109 ASP A CA 1
ATOM 861 C C . ASP A 1 109 ? -7.108 -3.599 -15.594 1.00 91.56 109 ASP A C 1
ATOM 863 O O . ASP A 1 109 ? -8.209 -4.156 -15.600 1.00 91.56 109 ASP A O 1
ATOM 867 N N . ILE A 1 110 ? -6.291 -3.654 -14.544 1.00 92.00 110 ILE A N 1
ATOM 868 C CA . ILE A 1 110 ? -6.541 -4.408 -13.316 1.00 92.00 110 ILE A CA 1
ATOM 869 C C . ILE A 1 110 ? -6.579 -3.437 -12.139 1.00 92.00 110 ILE A C 1
ATOM 871 O O . ILE A 1 110 ? -5.760 -2.525 -12.047 1.00 92.00 110 ILE A O 1
ATOM 875 N N . SER A 1 111 ? -7.511 -3.641 -11.207 1.00 91.44 111 SER A N 1
ATOM 876 C CA . SER A 1 111 ? -7.552 -2.837 -9.982 1.00 91.44 111 SER A CA 1
ATOM 877 C C . SER A 1 111 ? -6.256 -3.014 -9.173 1.00 91.44 111 SER A C 1
ATOM 879 O O . SER A 1 111 ? -5.846 -4.159 -8.951 1.00 91.44 111 SER A O 1
ATOM 881 N N . PRO A 1 112 ? -5.644 -1.934 -8.650 1.00 91.75 112 PRO A N 1
ATOM 882 C CA . PRO A 1 112 ? -4.435 -2.022 -7.825 1.00 91.75 112 PRO A CA 1
ATOM 883 C C . PRO A 1 112 ? -4.653 -2.837 -6.541 1.00 91.75 112 PRO A C 1
ATOM 885 O O . PRO A 1 112 ? -3.720 -3.452 -6.036 1.00 91.75 112 PRO A O 1
ATOM 888 N N . SER A 1 113 ? -5.897 -2.932 -6.055 1.00 90.06 113 SER A N 1
ATOM 889 C CA . SER A 1 113 ? -6.274 -3.783 -4.913 1.00 90.06 113 SER A CA 1
ATOM 890 C C . SER A 1 113 ? -6.167 -5.293 -5.194 1.00 90.06 113 SER A C 1
ATOM 892 O O . SER A 1 113 ? -6.144 -6.108 -4.269 1.00 90.06 113 SER A O 1
ATOM 894 N N . MET A 1 114 ? -6.114 -5.678 -6.473 1.00 92.31 114 MET A N 1
ATOM 895 C CA . MET A 1 114 ? -5.947 -7.059 -6.930 1.00 92.31 114 MET A CA 1
ATOM 896 C C . MET A 1 114 ? -4.509 -7.376 -7.343 1.00 92.31 114 MET A C 1
ATOM 898 O O . MET A 1 114 ? -4.216 -8.526 -7.673 1.00 92.31 114 MET A O 1
ATOM 902 N N . VAL A 1 115 ? -3.620 -6.383 -7.350 1.00 94.19 115 VAL A N 1
ATOM 903 C CA . VAL A 1 115 ? -2.195 -6.573 -7.610 1.00 94.19 115 VAL A CA 1
ATOM 904 C C . VAL A 1 115 ? -1.496 -6.690 -6.266 1.00 94.19 115 VAL A C 1
ATOM 906 O O . VAL A 1 115 ? -1.601 -5.802 -5.425 1.00 94.19 115 VAL A O 1
ATOM 909 N N . TYR A 1 116 ? -0.810 -7.804 -6.061 1.00 94.25 116 TYR A N 1
ATOM 910 C CA . TYR A 1 116 ? -0.072 -8.107 -4.846 1.00 94.25 116 TYR A CA 1
ATOM 911 C C . TYR A 1 116 ? 1.420 -8.128 -5.138 1.00 94.25 116 TYR A C 1
ATOM 913 O O . TYR A 1 116 ? 1.841 -8.433 -6.258 1.00 94.25 116 TYR A O 1
ATOM 921 N N . LEU A 1 117 ? 2.206 -7.838 -4.111 1.00 94.19 117 LEU A N 1
ATOM 922 C CA . LEU A 1 117 ? 3.653 -7.909 -4.147 1.00 94.19 117 LEU A CA 1
ATOM 923 C C . LEU A 1 117 ? 4.217 -8.509 -2.859 1.00 94.19 117 LEU A C 1
ATOM 925 O O . LEU A 1 117 ? 3.585 -8.443 -1.803 1.00 94.19 117 LEU A O 1
ATOM 929 N N . SER A 1 118 ? 5.403 -9.101 -2.969 1.00 92.38 118 SER A N 1
ATOM 930 C CA . SER A 1 118 ? 6.226 -9.521 -1.832 1.00 92.38 118 SER A CA 1
ATOM 931 C C . SER A 1 118 ? 7.151 -8.371 -1.452 1.00 92.38 118 SER A C 1
ATOM 933 O O . SER A 1 118 ? 7.916 -7.892 -2.291 1.00 92.38 118 SER A O 1
ATOM 935 N N . ARG A 1 119 ? 7.058 -7.917 -0.201 1.00 90.31 119 ARG A N 1
ATOM 936 C CA . ARG A 1 119 ? 7.846 -6.806 0.331 1.00 90.31 119 ARG A CA 1
ATOM 937 C C . ARG A 1 119 ? 9.327 -7.162 0.323 1.00 90.31 119 ARG A C 1
ATOM 939 O O . ARG A 1 119 ? 10.097 -6.429 -0.277 1.00 90.31 119 ARG A O 1
ATOM 946 N N . SER A 1 120 ? 9.706 -8.301 0.902 1.00 89.50 120 SER A N 1
ATOM 947 C CA . SER A 1 120 ? 11.101 -8.760 0.960 1.00 89.50 120 SER A CA 1
ATOM 948 C C . SER A 1 120 ? 11.729 -8.900 -0.424 1.00 89.50 120 SER A C 1
ATOM 950 O O . SER A 1 120 ? 12.798 -8.351 -0.662 1.00 89.50 120 SER A O 1
ATOM 952 N N . LEU A 1 121 ? 11.043 -9.545 -1.371 1.00 90.75 121 LEU A N 1
ATOM 953 C CA . LEU A 1 121 ? 11.584 -9.717 -2.719 1.00 90.75 121 LEU A CA 1
ATOM 954 C C . LEU A 1 121 ? 11.656 -8.403 -3.506 1.00 90.75 121 LEU A C 1
ATOM 956 O O . LEU A 1 121 ? 12.519 -8.259 -4.372 1.00 90.75 121 LEU A O 1
ATOM 960 N N . LE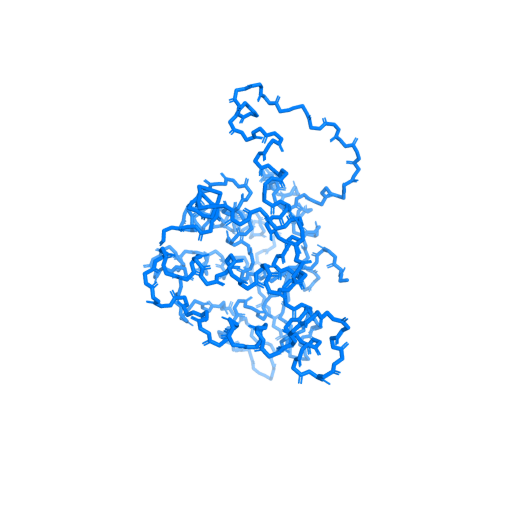U A 1 122 ? 10.753 -7.454 -3.239 1.00 91.31 122 LEU A N 1
ATOM 961 C CA . LEU A 1 122 ? 10.861 -6.109 -3.798 1.00 91.31 122 LEU A CA 1
ATOM 962 C C . LEU A 1 122 ? 12.059 -5.370 -3.187 1.00 91.31 122 LEU A C 1
ATOM 964 O O . LEU A 1 122 ? 12.822 -4.768 -3.936 1.00 91.31 122 LEU A O 1
ATOM 968 N N . SER A 1 123 ? 12.265 -5.468 -1.871 1.00 89.94 123 SER A N 1
ATOM 969 C CA . SER A 1 123 ? 13.421 -4.892 -1.174 1.00 89.94 123 SER A CA 1
ATOM 970 C C . SER A 1 123 ? 14.742 -5.430 -1.708 1.00 89.94 123 SER A C 1
ATOM 972 O O . SER A 1 123 ? 15.639 -4.646 -2.011 1.00 89.94 123 SER A O 1
ATOM 974 N N . ASP A 1 124 ? 14.842 -6.746 -1.901 1.00 87.75 124 ASP A N 1
ATOM 975 C CA . ASP A 1 124 ? 16.021 -7.389 -2.485 1.00 87.75 124 ASP A CA 1
ATOM 976 C C . ASP A 1 124 ? 16.309 -6.858 -3.893 1.00 87.75 124 ASP A C 1
ATOM 978 O O . ASP A 1 124 ? 17.467 -6.674 -4.275 1.00 87.75 124 ASP A O 1
ATOM 982 N N . LEU A 1 125 ? 15.257 -6.594 -4.675 1.00 88.56 125 LEU A N 1
ATOM 983 C CA . LEU A 1 125 ? 15.382 -6.080 -6.034 1.00 88.56 125 LEU A CA 1
ATOM 984 C C . LEU A 1 125 ? 15.838 -4.615 -6.042 1.00 88.56 125 LEU A C 1
ATOM 986 O O . LEU A 1 125 ? 16.749 -4.281 -6.797 1.00 88.56 125 LEU A O 1
ATOM 990 N N . VAL A 1 126 ? 15.275 -3.771 -5.172 1.00 88.88 126 VAL A N 1
ATOM 991 C CA . VAL A 1 126 ? 15.711 -2.375 -4.976 1.00 88.88 126 VAL A CA 1
ATOM 992 C C . VAL A 1 126 ? 17.174 -2.324 -4.533 1.00 88.88 126 VAL A C 1
ATOM 994 O O . VAL A 1 126 ? 17.982 -1.624 -5.141 1.00 88.88 126 VAL A O 1
ATOM 997 N N . PHE A 1 127 ? 17.541 -3.145 -3.547 1.00 86.00 127 PHE A N 1
ATOM 998 C CA . PHE A 1 127 ? 18.913 -3.249 -3.059 1.00 86.00 127 PHE A CA 1
ATOM 999 C C . PHE A 1 127 ? 19.883 -3.717 -4.157 1.00 86.00 127 PHE A C 1
ATOM 1001 O O . PHE A 1 127 ? 20.952 -3.139 -4.337 1.00 86.00 127 PHE A O 1
ATOM 1008 N N . SER A 1 128 ? 19.495 -4.722 -4.950 1.00 86.00 128 SER A N 1
ATOM 1009 C CA . SER A 1 128 ? 20.302 -5.243 -6.068 1.00 86.00 128 SER A CA 1
ATOM 1010 C C . SER A 1 128 ? 20.458 -4.257 -7.234 1.00 86.00 128 SER A C 1
ATOM 1012 O O . SER A 1 128 ? 21.358 -4.419 -8.063 1.00 86.00 128 SER A O 1
ATOM 1014 N N . ALA A 1 129 ? 19.572 -3.265 -7.329 1.00 84.94 129 ALA A N 1
ATOM 1015 C CA . ALA A 1 129 ? 19.656 -2.168 -8.287 1.00 84.94 129 ALA A CA 1
ATOM 1016 C C . ALA A 1 129 ? 20.516 -0.995 -7.773 1.00 84.94 129 ALA A C 1
ATOM 1018 O O . ALA A 1 129 ? 20.674 -0.009 -8.487 1.00 84.94 129 ALA A O 1
ATOM 1019 N N . SER A 1 130 ? 21.095 -1.100 -6.568 1.00 83.31 130 SER A N 1
ATOM 1020 C CA . SER A 1 130 ? 21.836 -0.018 -5.898 1.00 83.31 130 SER A CA 1
ATOM 1021 C C . SER A 1 130 ? 21.004 1.255 -5.692 1.00 83.31 130 SER A C 1
ATOM 1023 O O . SER A 1 130 ? 21.557 2.354 -5.655 1.00 83.31 130 SER A O 1
ATOM 1025 N N . ILE A 1 131 ? 19.684 1.106 -5.562 1.00 85.56 131 ILE A N 1
ATOM 1026 C CA . ILE A 1 131 ? 18.750 2.196 -5.269 1.00 85.56 131 ILE A CA 1
ATOM 1027 C C . ILE A 1 131 ? 18.584 2.295 -3.749 1.00 85.56 131 ILE A C 1
ATOM 1029 O O . ILE A 1 131 ? 18.632 1.281 -3.044 1.00 85.56 131 ILE A O 1
ATOM 1033 N N . GLU A 1 132 ? 18.396 3.510 -3.231 1.00 82.25 132 GLU A N 1
ATOM 1034 C CA . GLU A 1 132 ? 18.113 3.715 -1.811 1.00 82.25 132 GLU A CA 1
ATOM 1035 C C . GLU A 1 132 ? 16.832 2.970 -1.420 1.00 82.25 132 GLU A C 1
ATOM 1037 O O . GLU A 1 132 ? 15.760 3.200 -1.978 1.00 82.25 132 GLU A O 1
ATOM 1042 N N . LEU A 1 133 ? 16.954 2.042 -0.469 1.00 83.06 133 LEU A N 1
ATOM 1043 C CA . LEU A 1 133 ? 15.840 1.204 -0.056 1.00 83.06 133 LEU A CA 1
ATOM 1044 C C . LEU A 1 133 ? 14.855 2.017 0.796 1.00 83.06 133 LEU A C 1
ATOM 1046 O O . LEU A 1 133 ? 15.230 2.465 1.883 1.00 83.06 133 LEU A O 1
ATOM 1050 N N . PRO A 1 134 ? 13.584 2.157 0.375 1.00 83.75 134 PRO A N 1
ATOM 1051 C CA . PRO A 1 134 ? 12.592 2.832 1.190 1.00 83.75 134 PRO A CA 1
ATOM 1052 C C . PRO A 1 134 ? 12.396 2.123 2.531 1.00 83.75 134 PRO A C 1
ATOM 1054 O O . PRO A 1 134 ? 12.149 0.916 2.580 1.00 83.75 134 PRO A O 1
ATOM 1057 N N . GLY A 1 135 ? 12.429 2.881 3.624 1.00 80.56 135 GLY A N 1
ATOM 1058 C CA . GLY A 1 135 ? 12.367 2.341 4.981 1.00 80.56 135 GLY A CA 1
ATOM 1059 C C . GLY A 1 135 ? 11.076 1.574 5.278 1.00 80.56 135 GLY A C 1
ATOM 1060 O O . GLY A 1 135 ? 11.085 0.644 6.075 1.00 80.56 135 GLY A O 1
ATOM 1061 N N . PHE A 1 136 ? 9.973 1.877 4.584 1.00 82.00 136 PHE A N 1
ATOM 1062 C CA . PHE A 1 136 ? 8.711 1.138 4.727 1.00 82.00 136 PHE A CA 1
ATOM 1063 C C . PHE A 1 136 ? 8.747 -0.280 4.116 1.00 82.00 136 PHE A C 1
ATOM 1065 O O . PHE A 1 136 ? 7.873 -1.098 4.407 1.00 82.00 136 PHE A O 1
ATOM 1072 N N . LEU A 1 137 ? 9.733 -0.575 3.259 1.00 82.81 137 LEU A N 1
ATOM 1073 C CA . LEU A 1 137 ? 9.955 -1.903 2.683 1.00 82.81 137 LEU A CA 1
ATOM 1074 C C . LEU A 1 137 ? 10.881 -2.775 3.550 1.00 82.81 137 LEU A C 1
ATOM 1076 O O . LEU A 1 137 ? 10.996 -3.981 3.314 1.00 82.81 137 LEU A O 1
ATOM 1080 N N . LEU A 1 138 ? 11.517 -2.208 4.577 1.00 78.88 138 LEU A N 1
ATOM 1081 C CA . LEU A 1 138 ? 12.290 -2.975 5.547 1.00 78.88 138 LEU A CA 1
ATOM 1082 C C . LEU A 1 138 ? 11.334 -3.732 6.477 1.00 78.88 138 LEU A C 1
ATOM 1084 O O . LEU A 1 138 ? 10.535 -3.139 7.199 1.00 78.88 138 LEU A O 1
ATOM 1088 N N . ASN A 1 139 ? 11.421 -5.066 6.469 1.00 57.50 139 ASN A N 1
ATOM 1089 C CA . ASN A 1 139 ? 10.817 -5.895 7.508 1.00 57.50 139 ASN A CA 1
ATOM 1090 C C . ASN A 1 139 ? 11.651 -5.753 8.786 1.00 57.50 139 ASN A C 1
ATOM 1092 O O . ASN A 1 139 ? 12.439 -6.632 9.126 1.00 57.50 139 ASN A O 1
ATOM 1096 N N . GLU A 1 140 ? 11.469 -4.660 9.516 1.00 45.41 140 GLU A N 1
ATOM 1097 C CA . GLU A 1 140 ? 11.761 -4.683 10.943 1.00 45.41 140 GLU A CA 1
ATOM 1098 C C . GLU A 1 140 ? 10.653 -5.511 11.603 1.00 45.41 140 GLU A C 1
ATOM 1100 O O . GLU A 1 140 ? 9.592 -5.008 11.977 1.00 45.41 140 GLU A O 1
ATOM 1105 N N . ALA A 1 141 ? 10.874 -6.824 11.730 1.00 36.41 141 ALA A N 1
ATOM 1106 C CA . ALA A 1 141 ? 10.258 -7.525 12.848 1.00 36.41 141 ALA A CA 1
ATOM 1107 C C . ALA A 1 141 ? 10.643 -6.742 14.119 1.00 36.41 141 ALA A C 1
ATOM 1109 O O . ALA A 1 141 ? 11.783 -6.276 14.193 1.00 36.41 141 ALA A O 1
ATOM 1110 N N . PRO A 1 142 ? 9.734 -6.561 15.093 1.00 36.16 142 PRO A N 1
ATOM 1111 C CA . PRO A 1 142 ? 9.999 -5.784 16.293 1.00 36.16 14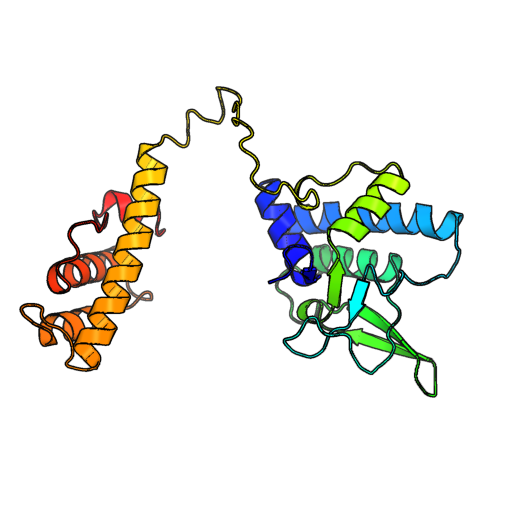2 PRO A CA 1
ATOM 1112 C C . PRO A 1 142 ? 10.938 -6.577 17.206 1.00 36.16 142 PRO A C 1
ATOM 1114 O O . PRO A 1 142 ? 10.551 -7.061 18.267 1.00 36.16 142 PRO A O 1
ATOM 1117 N N . GLU A 1 143 ? 12.188 -6.747 16.791 1.00 31.50 143 GLU A N 1
ATOM 1118 C CA . GLU A 1 143 ? 13.264 -6.890 17.741 1.00 31.50 143 GLU A CA 1
ATOM 1119 C C . GLU A 1 143 ? 13.393 -5.563 18.467 1.00 31.50 143 GLU A C 1
ATOM 1121 O O . GLU A 1 143 ? 13.212 -4.481 17.913 1.00 31.50 143 GLU A O 1
ATOM 1126 N N . VAL A 1 144 ? 13.637 -5.696 19.758 1.00 39.09 144 VAL A N 1
ATOM 1127 C CA . VAL A 1 144 ? 13.861 -4.667 20.758 1.00 39.09 144 VAL A CA 1
ATOM 1128 C C . VAL A 1 144 ? 15.049 -3.786 20.337 1.00 39.09 144 VAL A C 1
ATOM 1130 O O . VAL A 1 144 ? 16.126 -3.832 20.919 1.00 39.09 144 VAL A O 1
ATOM 1133 N N . ALA A 1 145 ? 14.869 -2.964 19.310 1.00 32.00 145 ALA A N 1
ATOM 1134 C CA . ALA A 1 145 ? 15.709 -1.828 19.026 1.00 32.00 145 ALA A CA 1
ATOM 1135 C C . ALA A 1 145 ? 15.161 -0.715 19.903 1.00 32.00 145 ALA A C 1
ATOM 1137 O O . ALA A 1 145 ? 14.092 -0.152 19.662 1.00 32.00 145 ALA A O 1
ATOM 1138 N N . SER A 1 146 ? 15.879 -0.438 20.986 1.00 35.09 146 SER A N 1
ATOM 1139 C CA . SER A 1 146 ? 15.724 0.794 21.734 1.00 35.09 146 SER A CA 1
ATOM 1140 C C . SER A 1 146 ? 15.809 1.960 20.748 1.00 35.09 146 SER A C 1
ATOM 1142 O O . SER A 1 146 ? 16.903 2.387 20.374 1.00 35.09 146 SER A O 1
ATOM 1144 N N . TYR A 1 147 ? 14.648 2.445 20.311 1.00 34.09 147 TYR A N 1
ATOM 1145 C CA . TYR A 1 147 ? 14.495 3.713 19.625 1.00 34.09 147 TYR A CA 1
ATOM 1146 C C . TYR A 1 147 ? 15.218 4.738 20.498 1.00 34.09 147 TYR A C 1
ATOM 1148 O O . TYR A 1 147 ? 14.805 4.990 21.631 1.00 34.09 147 TYR A O 1
ATOM 1156 N N . LYS A 1 148 ? 16.336 5.279 20.018 1.00 34.66 148 LYS A N 1
ATOM 1157 C CA . LYS A 1 148 ? 16.867 6.543 20.521 1.00 34.66 148 LYS A CA 1
ATOM 1158 C C . LYS A 1 148 ? 16.307 7.605 19.587 1.00 34.66 148 LYS A C 1
ATOM 1160 O O . LYS A 1 148 ? 16.838 7.772 18.492 1.00 34.66 148 LYS A O 1
ATOM 1165 N N . PRO A 1 149 ? 15.205 8.276 19.954 1.00 35.66 149 PRO A N 1
ATOM 1166 C CA . PRO A 1 149 ? 14.712 9.378 19.155 1.00 35.66 149 PRO A CA 1
ATOM 1167 C C . PRO A 1 149 ? 15.721 10.522 19.250 1.00 35.66 149 PRO A C 1
ATOM 1169 O O . PRO A 1 149 ? 16.293 10.751 20.320 1.00 35.66 149 PRO A O 1
ATOM 1172 N N . SER A 1 150 ? 15.899 11.284 18.172 1.00 40.66 150 SER A N 1
ATOM 1173 C CA . SER A 1 150 ? 16.491 12.612 18.304 1.00 40.66 150 SER A CA 1
ATOM 1174 C C . SER A 1 150 ? 15.636 13.428 19.286 1.00 40.66 150 SER A C 1
ATOM 1176 O O . SER A 1 150 ? 14.403 13.470 19.195 1.00 40.66 150 SER A O 1
ATOM 1178 N N . GLU A 1 151 ? 16.293 14.027 20.281 1.00 41.59 151 GLU A N 1
ATOM 1179 C CA . GLU A 1 151 ? 15.661 14.665 21.446 1.00 41.59 151 GLU A CA 1
ATOM 1180 C C . GLU A 1 151 ? 14.725 15.839 21.104 1.00 41.59 151 GLU A C 1
ATOM 1182 O O . GLU A 1 151 ? 14.003 16.324 21.977 1.00 41.59 151 GLU A O 1
ATOM 1187 N N . GLU A 1 152 ? 14.697 16.295 19.854 1.00 41.69 152 GLU A N 1
ATOM 1188 C CA . GLU A 1 152 ? 13.902 17.446 19.420 1.00 41.69 152 GLU A CA 1
ATOM 1189 C C . GLU A 1 152 ? 12.515 17.049 18.894 1.00 41.69 152 GLU A C 1
ATOM 1191 O O . GLU A 1 152 ? 11.541 17.749 19.165 1.00 41.69 152 GLU A O 1
ATOM 1196 N N . GLY A 1 153 ? 12.373 15.884 18.248 1.00 39.09 153 GLY A N 1
ATOM 1197 C CA . GLY A 1 153 ? 11.075 15.386 17.766 1.00 39.09 153 GLY A CA 1
ATOM 1198 C C . GLY A 1 153 ? 10.270 14.622 18.826 1.00 39.09 153 GLY A C 1
ATOM 1199 O O . GLY A 1 153 ? 9.041 14.694 18.860 1.00 39.09 153 GLY A O 1
ATOM 1200 N N . ALA A 1 154 ? 10.953 13.925 19.741 1.00 39.62 154 ALA A N 1
ATOM 1201 C CA . ALA A 1 154 ? 10.311 13.136 20.800 1.00 39.62 154 ALA A CA 1
ATOM 1202 C C . ALA A 1 154 ? 9.769 13.963 21.975 1.00 39.62 154 ALA A C 1
ATOM 1204 O O . ALA A 1 154 ? 8.977 13.455 22.769 1.00 39.62 154 ALA A O 1
ATOM 1205 N N . LYS A 1 155 ? 10.129 15.246 22.087 1.00 43.09 155 LYS A N 1
ATOM 1206 C CA . LYS A 1 155 ? 9.565 16.123 23.126 1.00 43.09 155 LYS A CA 1
ATOM 1207 C C . LYS A 1 155 ? 8.114 16.533 22.853 1.00 43.09 155 LYS A C 1
ATOM 1209 O O . LYS A 1 155 ? 7.429 16.924 23.799 1.00 43.09 155 LYS A O 1
ATOM 1214 N N . ALA A 1 156 ? 7.634 16.409 21.611 1.00 46.62 156 ALA A N 1
ATOM 1215 C CA . ALA A 1 156 ? 6.293 16.852 21.226 1.00 46.62 156 ALA A CA 1
ATOM 1216 C C . ALA A 1 156 ? 5.192 15.788 21.409 1.00 46.62 156 ALA A C 1
ATOM 1218 O O . ALA A 1 156 ? 4.056 16.166 21.665 1.00 46.62 156 ALA A O 1
ATOM 1219 N N . PHE A 1 157 ? 5.512 14.487 21.361 1.00 51.81 157 PHE A N 1
ATOM 1220 C CA . PHE A 1 157 ? 4.538 13.393 21.538 1.00 51.81 157 PHE A CA 1
ATOM 1221 C C . PHE A 1 157 ? 4.787 12.664 22.869 1.00 51.81 157 PHE A C 1
ATOM 1223 O O . PHE A 1 157 ? 5.263 11.531 22.929 1.00 51.81 157 PHE A O 1
ATOM 1230 N N . GLN A 1 158 ? 4.572 13.372 23.981 1.00 58.22 158 GLN A N 1
ATOM 1231 C CA . GLN A 1 158 ? 4.881 12.872 25.327 1.00 58.22 158 GLN A CA 1
ATOM 1232 C C . GLN A 1 158 ? 4.027 11.646 25.682 1.00 58.22 158 GLN A C 1
ATOM 1234 O O . GLN A 1 158 ? 2.871 11.560 25.284 1.00 58.22 158 GLN A O 1
ATOM 1239 N N . GLY A 1 159 ? 4.535 10.737 26.526 1.00 59.53 159 GLY A N 1
ATOM 1240 C CA . GLY A 1 159 ? 3.827 9.515 26.952 1.00 59.53 159 GLY A CA 1
ATOM 1241 C C . GLY A 1 159 ? 2.398 9.726 27.486 1.00 59.53 159 GLY A C 1
ATOM 1242 O O . GLY A 1 159 ? 1.572 8.825 27.398 1.00 59.53 159 GLY A O 1
ATOM 1243 N N . LYS A 1 160 ? 2.054 10.935 27.951 1.00 65.62 160 LYS A N 1
ATOM 1244 C CA . LYS A 1 160 ? 0.673 11.321 28.296 1.00 65.62 160 LYS A CA 1
ATOM 1245 C C . LYS A 1 160 ? -0.279 11.295 27.094 1.00 65.62 160 LYS A C 1
ATOM 1247 O O . LYS A 1 160 ? -1.442 10.933 27.252 1.00 65.62 160 LYS A O 1
ATOM 1252 N N . GLU A 1 161 ? 0.196 11.676 25.913 1.00 70.50 161 GLU A N 1
ATOM 1253 C CA . GLU A 1 161 ? -0.569 11.650 24.667 1.00 70.50 161 GLU A CA 1
ATOM 1254 C C . GLU A 1 161 ? -0.832 10.216 24.219 1.00 70.50 161 GLU A C 1
ATOM 1256 O O . GLU A 1 161 ? -1.979 9.860 23.963 1.00 70.50 161 GLU A O 1
ATOM 1261 N N . LEU A 1 162 ? 0.200 9.366 24.239 1.00 75.44 162 LEU A N 1
ATOM 1262 C CA . LEU A 1 162 ? 0.064 7.946 23.917 1.00 75.44 162 LEU A CA 1
ATOM 1263 C C . LEU A 1 162 ? -0.900 7.238 24.882 1.00 75.44 162 LEU A C 1
ATOM 1265 O O . LEU A 1 162 ? -1.804 6.537 24.438 1.00 75.44 162 LEU A O 1
ATOM 1269 N N . VAL A 1 163 ? -0.774 7.486 26.191 1.00 76.50 163 VAL A N 1
ATOM 1270 C CA . VAL A 1 163 ? -1.700 6.968 27.216 1.00 76.50 163 VAL A CA 1
ATOM 1271 C C . VAL A 1 163 ? -3.131 7.467 26.991 1.00 76.50 163 VAL A C 1
ATOM 1273 O O . VAL A 1 163 ? -4.090 6.732 27.225 1.00 76.50 163 VAL A O 1
ATOM 1276 N N . SER A 1 164 ? -3.299 8.706 26.519 1.00 78.56 164 SER A N 1
ATOM 1277 C CA . SER A 1 164 ? -4.622 9.258 26.208 1.00 78.56 164 SER A CA 1
ATOM 1278 C C . SER A 1 164 ? -5.243 8.571 24.991 1.00 78.56 164 SER A C 1
ATOM 1280 O O . SER A 1 164 ? -6.411 8.196 25.050 1.00 78.56 164 SER A O 1
ATOM 1282 N N . ILE A 1 165 ? -4.464 8.342 23.929 1.00 79.19 165 ILE A N 1
ATOM 1283 C CA . ILE A 1 165 ? -4.911 7.630 22.722 1.00 79.19 165 ILE A CA 1
ATOM 1284 C C . ILE A 1 165 ? -5.242 6.168 23.044 1.00 79.19 165 ILE A C 1
ATOM 1286 O O . ILE A 1 165 ? -6.297 5.678 22.648 1.00 79.19 165 ILE A O 1
ATOM 1290 N N . GLN A 1 166 ? -4.390 5.477 23.805 1.00 79.50 166 GLN A N 1
ATOM 1291 C CA . GLN A 1 166 ? -4.640 4.097 24.229 1.00 79.50 166 GLN A CA 1
ATOM 1292 C C . GLN A 1 166 ? -5.902 3.984 25.094 1.00 79.50 166 GLN A C 1
ATOM 1294 O O . GLN A 1 166 ? -6.710 3.084 24.874 1.00 79.50 166 GLN A O 1
ATOM 1299 N N . GLY A 1 167 ? -6.112 4.914 26.032 1.00 80.50 167 GLY A N 1
ATOM 1300 C CA . GLY A 1 167 ? -7.326 4.948 26.852 1.00 80.50 167 GLY A CA 1
ATOM 1301 C C . GLY A 1 167 ? -8.592 5.243 26.041 1.00 80.50 167 GLY A C 1
ATOM 1302 O O . GLY A 1 167 ? -9.632 4.635 26.284 1.00 80.50 167 GLY A O 1
ATOM 1303 N N . LEU A 1 168 ? -8.510 6.122 25.034 1.00 85.06 168 LEU A N 1
ATOM 1304 C CA . LEU A 1 168 ? -9.610 6.345 24.091 1.00 85.06 168 LEU A CA 1
ATOM 1305 C C . LEU A 1 168 ? -9.932 5.076 23.296 1.00 85.06 168 LEU A C 1
ATOM 1307 O O . LEU A 1 168 ? -11.085 4.654 23.273 1.00 85.06 168 LEU A O 1
ATOM 1311 N N . ALA A 1 169 ? -8.927 4.455 22.675 1.00 82.19 169 ALA A N 1
ATOM 1312 C CA . ALA A 1 169 ? -9.114 3.264 21.850 1.00 82.19 169 ALA A CA 1
ATOM 1313 C C . ALA A 1 169 ? -9.706 2.102 22.659 1.00 82.19 169 ALA A C 1
ATOM 1315 O O . ALA A 1 169 ? -10.683 1.484 22.235 1.00 82.19 169 ALA A O 1
ATOM 1316 N N . ARG A 1 170 ? -9.161 1.845 23.854 1.00 84.62 170 ARG A N 1
ATOM 1317 C CA . ARG A 1 170 ? -9.666 0.808 24.756 1.00 84.62 170 ARG A CA 1
ATOM 1318 C C . ARG A 1 170 ? -11.104 1.087 25.187 1.00 84.62 170 ARG A C 1
ATOM 1320 O O . ARG A 1 170 ? -11.945 0.203 25.067 1.00 84.62 170 ARG A O 1
ATOM 1327 N N . GLY A 1 171 ? -11.403 2.309 25.628 1.00 85.75 171 GLY A N 1
ATOM 1328 C CA . GLY A 1 171 ? -12.752 2.645 26.076 1.00 85.75 171 GLY A CA 1
ATOM 1329 C C . GLY A 1 171 ? -13.789 2.590 24.949 1.00 85.75 171 GLY A C 1
ATOM 1330 O O . GLY A 1 171 ? -14.895 2.117 25.177 1.00 85.75 171 GLY A O 1
ATOM 1331 N N . LEU A 1 172 ? -13.436 2.966 23.713 1.00 89.69 172 LEU A N 1
ATOM 1332 C CA . LEU A 1 172 ? -14.324 2.800 22.553 1.00 89.69 172 LEU A CA 1
ATOM 1333 C C . LEU A 1 172 ? -14.646 1.325 22.274 1.00 89.69 172 LEU A C 1
ATOM 1335 O O . LEU A 1 172 ? -15.801 0.991 22.017 1.00 89.69 172 LEU A O 1
ATOM 1339 N N . ILE A 1 173 ? -13.649 0.439 22.352 1.00 86.38 173 ILE A N 1
ATOM 1340 C CA . ILE A 1 173 ? -13.854 -1.008 22.194 1.00 86.38 173 ILE A CA 1
ATOM 1341 C C . ILE A 1 173 ? -14.779 -1.540 23.297 1.00 86.38 173 ILE A C 1
ATOM 1343 O O . ILE A 1 173 ? -15.709 -2.292 23.008 1.00 86.38 173 ILE A O 1
ATOM 1347 N N . GLU A 1 174 ? -14.560 -1.131 24.549 1.00 87.06 174 GLU A N 1
ATOM 1348 C CA . GLU A 1 174 ? -15.394 -1.541 25.685 1.00 87.06 174 GLU A CA 1
ATOM 1349 C C . GLU A 1 174 ? -16.844 -1.044 25.538 1.00 87.06 174 GLU A C 1
ATOM 1351 O O . GLU A 1 174 ? -17.775 -1.818 25.760 1.00 87.06 174 GLU A O 1
ATOM 1356 N N . ILE A 1 175 ? -17.055 0.186 25.055 1.00 89.50 175 ILE A N 1
ATOM 1357 C CA . ILE A 1 175 ? -18.388 0.714 24.727 1.00 89.50 175 IL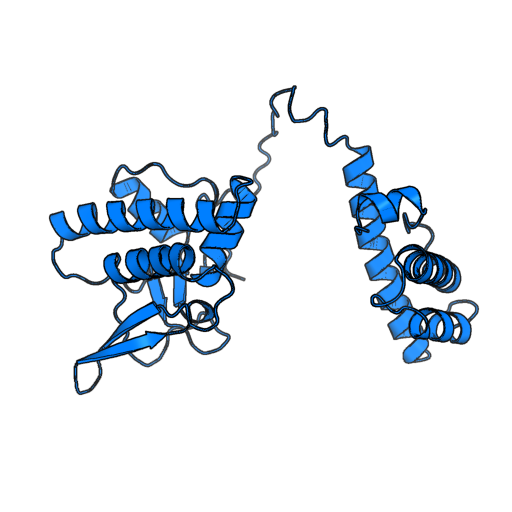E A CA 1
ATOM 1358 C C . ILE A 1 175 ? -19.075 -0.148 23.658 1.00 89.50 175 ILE A C 1
ATOM 1360 O O . ILE A 1 175 ? -20.233 -0.521 23.834 1.00 89.50 175 ILE A O 1
ATOM 1364 N N . ILE A 1 176 ? -18.379 -0.503 22.569 1.00 89.06 176 ILE A N 1
ATOM 1365 C CA . ILE A 1 176 ? -18.941 -1.351 21.500 1.00 89.06 176 ILE A CA 1
ATOM 1366 C C . ILE A 1 176 ? -19.380 -2.710 22.061 1.00 89.06 176 ILE A C 1
ATOM 1368 O O . ILE A 1 176 ? -20.475 -3.184 21.755 1.00 89.06 176 ILE A O 1
ATOM 1372 N N . ILE A 1 177 ? -18.546 -3.320 22.907 1.00 88.38 177 ILE A N 1
ATOM 1373 C CA . ILE A 1 177 ? -18.849 -4.600 23.557 1.00 88.38 177 ILE A CA 1
ATOM 1374 C C . ILE A 1 177 ? -20.095 -4.480 24.444 1.00 88.38 177 ILE A C 1
ATOM 1376 O O . ILE A 1 177 ? -20.962 -5.353 24.401 1.00 88.38 177 ILE A O 1
ATOM 1380 N N . GLU A 1 178 ? -20.210 -3.422 25.247 1.00 87.94 178 GLU A N 1
ATOM 1381 C CA . GLU A 1 178 ? -21.360 -3.238 26.138 1.00 87.94 178 GLU A CA 1
ATOM 1382 C C . GLU A 1 178 ? -22.651 -2.897 25.387 1.00 87.94 178 GLU A C 1
ATOM 1384 O O . GLU A 1 178 ? -23.719 -3.368 25.779 1.00 87.94 178 GLU A O 1
ATOM 1389 N N . VAL A 1 179 ? -22.571 -2.174 24.267 1.00 89.00 179 VAL A N 1
ATOM 1390 C CA . VAL A 1 179 ? -23.719 -1.952 23.373 1.00 89.00 179 VAL A CA 1
ATOM 1391 C C . VAL A 1 179 ? -24.197 -3.272 22.760 1.00 89.00 179 VAL A C 1
ATOM 1393 O O . VAL A 1 179 ? -25.397 -3.545 22.785 1.00 89.00 179 VAL A O 1
ATOM 1396 N N . ASP A 1 180 ? -23.291 -4.130 22.273 1.00 87.81 180 ASP A N 1
ATOM 1397 C CA . ASP A 1 180 ? -23.649 -5.456 21.739 1.00 87.81 180 ASP A CA 1
ATOM 1398 C C . ASP A 1 180 ? -24.272 -6.353 22.822 1.00 87.81 180 ASP A C 1
ATOM 1400 O O . ASP A 1 180 ? -25.316 -6.973 22.601 1.00 87.81 180 ASP A O 1
ATOM 1404 N N . LYS A 1 181 ? -23.709 -6.361 24.038 1.00 85.62 181 LYS A N 1
ATOM 1405 C CA . LYS A 1 181 ? -24.296 -7.083 25.177 1.00 85.62 181 LYS A CA 1
ATOM 1406 C C . LYS A 1 181 ? -25.679 -6.552 25.542 1.00 85.62 181 LYS A C 1
ATOM 1408 O O . LYS A 1 181 ? -26.577 -7.355 25.789 1.00 85.62 181 LYS A O 1
ATOM 1413 N N . ALA A 1 182 ? -25.867 -5.233 25.587 1.00 87.06 182 ALA A N 1
ATOM 1414 C CA . ALA A 1 182 ? -27.161 -4.622 25.878 1.00 87.06 182 ALA A CA 1
ATOM 1415 C C . ALA A 1 182 ? -28.196 -4.974 24.801 1.00 87.06 182 ALA A C 1
ATOM 1417 O O . ALA A 1 182 ? -29.320 -5.344 25.132 1.00 87.06 182 ALA A O 1
ATOM 1418 N N . HIS A 1 183 ? -27.794 -4.958 23.527 1.00 86.62 183 HIS A N 1
ATOM 1419 C CA . HIS A 1 183 ? -28.650 -5.326 22.401 1.00 86.62 183 HIS A CA 1
ATOM 1420 C C . HIS A 1 183 ? -29.093 -6.795 22.449 1.00 86.62 183 HIS A C 1
ATOM 1422 O O . HIS A 1 183 ? -30.248 -7.107 22.174 1.00 86.62 183 HIS A O 1
ATOM 1428 N N . ARG A 1 184 ? -28.198 -7.703 22.856 1.00 84.06 184 ARG A N 1
ATOM 1429 C CA . ARG A 1 184 ? -28.490 -9.142 22.992 1.00 84.06 184 ARG A CA 1
ATOM 1430 C C . ARG A 1 184 ? -29.198 -9.516 24.298 1.00 84.06 184 ARG A C 1
ATOM 1432 O O . ARG A 1 184 ? -29.459 -10.695 24.517 1.00 84.06 184 ARG A O 1
ATOM 1439 N N . GLY A 1 185 ? -29.458 -8.557 25.190 1.00 79.50 185 GLY A N 1
ATOM 1440 C CA . GLY A 1 185 ? -29.984 -8.836 26.531 1.00 79.50 185 GLY A CA 1
ATOM 1441 C C . GLY A 1 185 ? -29.000 -9.590 27.438 1.00 79.50 185 GLY A C 1
ATOM 1442 O O . GLY A 1 185 ? -29.408 -10.221 28.406 1.00 79.50 185 GLY A O 1
ATOM 1443 N N . LEU A 1 186 ? -27.702 -9.545 27.121 1.00 75.62 186 LEU A N 1
ATOM 1444 C CA . LEU A 1 186 ? -26.615 -10.218 27.842 1.00 75.62 186 LEU A CA 1
ATOM 1445 C C . LEU A 1 186 ? -25.850 -9.279 28.786 1.00 75.62 186 LEU A C 1
ATOM 1447 O O . LEU A 1 186 ? -24.881 -9.698 29.426 1.00 75.62 186 LEU A O 1
ATOM 1451 N N . SER A 1 187 ? -26.234 -8.002 28.853 1.00 73.75 187 SER A N 1
ATOM 1452 C CA . SER A 1 187 ? -25.577 -7.047 29.742 1.00 73.75 187 SER A CA 1
ATOM 1453 C C . SER A 1 187 ? -25.945 -7.334 31.197 1.00 73.75 187 SER A C 1
ATOM 1455 O O . SER A 1 187 ? -27.116 -7.431 31.556 1.00 73.75 187 SER A O 1
ATOM 1457 N N . LYS A 1 188 ? -24.914 -7.468 32.036 1.00 66.75 188 LYS A N 1
ATOM 1458 C CA . LYS A 1 188 ? -25.036 -7.615 33.495 1.00 66.75 188 LYS A CA 1
ATOM 1459 C C . LYS A 1 188 ? -25.015 -6.262 34.221 1.00 66.75 188 LYS A C 1
ATOM 1461 O O . LYS A 1 188 ? -25.043 -6.247 35.447 1.00 66.75 188 LYS A O 1
ATOM 1466 N N . LYS A 1 189 ? -24.903 -5.158 33.473 1.00 65.12 189 LYS A N 1
ATOM 1467 C CA . LYS A 1 189 ? -24.765 -3.796 33.997 1.00 65.12 189 LYS A CA 1
ATOM 1468 C C . LYS A 1 189 ? -26.120 -3.131 34.207 1.00 65.12 189 LYS A C 1
ATOM 1470 O O . LYS A 1 189 ? -27.142 -3.569 33.680 1.00 65.12 189 LYS A O 1
ATOM 1475 N N . THR A 1 190 ? -26.105 -2.068 35.002 1.00 60.19 190 THR A N 1
ATOM 1476 C CA . THR A 1 190 ? -27.254 -1.582 35.771 1.00 60.19 190 THR A CA 1
ATOM 1477 C C . THR A 1 190 ? -28.413 -1.032 34.921 1.00 60.19 190 THR A C 1
ATOM 1479 O O . THR A 1 190 ? -29.531 -0.935 35.425 1.00 60.19 190 THR A O 1
ATOM 1482 N N . ASN A 1 191 ? -28.213 -0.707 33.632 1.00 74.44 191 ASN A N 1
ATOM 1483 C CA . ASN A 1 191 ? -29.311 -0.258 32.763 1.00 74.44 191 ASN A CA 1
ATOM 1484 C C . ASN A 1 191 ? -29.054 -0.452 31.244 1.00 74.44 191 ASN A C 1
ATOM 1486 O O . ASN A 1 191 ? -28.649 0.488 30.554 1.00 74.44 191 ASN A O 1
ATOM 1490 N N . PRO A 1 192 ? -29.353 -1.638 30.676 1.00 81.94 192 PRO A N 1
ATOM 1491 C CA . PRO A 1 192 ? -29.188 -1.912 29.242 1.00 81.94 192 PRO A CA 1
ATOM 1492 C C . PRO A 1 192 ? -29.998 -0.972 28.333 1.00 81.94 192 PRO A C 1
ATOM 1494 O O . PRO A 1 192 ? -29.558 -0.632 27.236 1.00 81.94 192 PRO A O 1
ATOM 1497 N N . ALA A 1 193 ? -31.164 -0.505 28.795 1.00 83.94 193 ALA A N 1
ATOM 1498 C CA . ALA A 1 193 ? -31.998 0.430 28.044 1.00 83.94 193 ALA A CA 1
ATOM 1499 C C . ALA A 1 193 ? -31.343 1.815 27.916 1.00 83.94 193 ALA A C 1
ATOM 1501 O O . ALA A 1 193 ? -31.442 2.441 26.862 1.00 83.94 193 ALA A O 1
ATOM 1502 N N . ALA A 1 194 ? -30.628 2.274 28.950 1.00 85.44 194 ALA A N 1
ATOM 1503 C CA . ALA A 1 194 ? -29.877 3.527 28.898 1.00 85.44 194 ALA A CA 1
ATOM 1504 C C . ALA A 1 194 ? -28.709 3.462 27.899 1.00 85.44 194 ALA A C 1
ATOM 1506 O O . ALA A 1 194 ? -28.499 4.419 27.156 1.00 85.44 194 ALA A O 1
ATOM 1507 N N . ILE A 1 195 ? -28.006 2.323 27.821 1.00 86.38 195 ILE A N 1
ATOM 1508 C CA . ILE A 1 195 ? -26.926 2.095 26.844 1.00 86.38 195 ILE A CA 1
ATOM 1509 C C . ILE A 1 195 ? -27.472 2.183 25.414 1.00 86.38 195 ILE A C 1
ATOM 1511 O O . ILE A 1 195 ? -26.931 2.911 24.585 1.00 86.38 195 ILE A O 1
ATOM 1515 N N . LEU A 1 196 ? -28.572 1.478 25.126 1.00 87.06 196 LEU A N 1
ATOM 1516 C CA . LEU A 1 196 ? -29.190 1.482 23.796 1.00 87.06 196 LEU A CA 1
ATOM 1517 C C . LEU A 1 196 ? -29.736 2.863 23.415 1.00 87.06 196 LEU A C 1
ATOM 1519 O O . LEU A 1 196 ? -29.573 3.294 22.272 1.00 87.06 196 LEU A O 1
ATOM 1523 N N . LEU A 1 197 ? -30.341 3.577 24.369 1.00 88.00 197 LEU A N 1
ATOM 1524 C CA . LEU A 1 197 ? -30.821 4.938 24.154 1.00 88.00 197 LEU A CA 1
ATOM 1525 C C . LEU A 1 197 ? -29.662 5.886 23.818 1.00 88.00 197 LEU A C 1
ATOM 1527 O O . LEU A 1 197 ? -29.734 6.580 22.805 1.00 88.00 197 LEU A O 1
ATOM 1531 N N . ALA A 1 198 ? -28.587 5.884 24.609 1.00 86.44 198 ALA A N 1
ATOM 1532 C CA . ALA A 1 198 ? -27.413 6.719 24.358 1.00 86.44 198 ALA A CA 1
ATOM 1533 C C . ALA A 1 198 ? -26.741 6.369 23.017 1.00 86.44 198 ALA A C 1
ATOM 1535 O O . ALA A 1 198 ? -26.425 7.262 22.232 1.00 86.44 198 ALA A O 1
ATOM 1536 N N . ALA A 1 199 ? -26.617 5.078 22.693 1.00 88.31 199 ALA A N 1
ATOM 1537 C CA . ALA A 1 199 ? -26.074 4.625 21.413 1.00 88.31 199 ALA A CA 1
ATOM 1538 C C . ALA A 1 199 ? -26.925 5.096 20.221 1.00 88.31 199 ALA A C 1
ATOM 1540 O O . ALA A 1 199 ? -26.376 5.552 19.222 1.00 88.31 199 ALA A O 1
ATOM 1541 N N . SER A 1 200 ? -28.259 5.066 20.335 1.00 88.00 200 SER A N 1
ATOM 1542 C CA . SER A 1 200 ? -29.167 5.537 19.274 1.00 88.00 200 SER A CA 1
ATOM 1543 C C . SER A 1 200 ? -29.071 7.043 18.997 1.00 88.00 200 SER A C 1
ATOM 1545 O O . SER A 1 200 ? -29.444 7.511 17.923 1.00 88.00 200 SER A O 1
ATOM 1547 N N . GLN A 1 201 ? -28.578 7.815 19.967 1.00 89.31 201 GLN A N 1
ATOM 1548 C CA . GLN A 1 201 ? -28.431 9.265 19.860 1.00 89.31 201 GLN A CA 1
ATOM 1549 C C . GLN A 1 201 ? -27.072 9.683 19.281 1.00 89.31 201 GLN A C 1
ATOM 1551 O O . GLN A 1 201 ? -26.903 10.863 18.940 1.00 89.31 201 GLN A O 1
ATOM 1556 N N . LEU A 1 202 ? -26.122 8.742 19.170 1.00 88.94 202 LEU A N 1
ATOM 1557 C CA . LEU A 1 202 ? -24.780 8.978 18.655 1.00 88.94 202 LEU A CA 1
ATOM 1558 C C . LEU A 1 202 ? -24.838 9.147 17.133 1.00 88.94 202 LEU A C 1
ATOM 1560 O O . LEU A 1 202 ? -24.992 8.190 16.383 1.00 88.94 202 LEU A O 1
ATOM 1564 N N . ASP A 1 203 ? -24.710 10.392 16.684 1.00 86.69 203 ASP A N 1
ATOM 1565 C CA . ASP A 1 203 ? -24.780 10.763 15.272 1.00 86.69 203 ASP A CA 1
ATOM 1566 C C . ASP A 1 203 ? -23.599 11.669 14.923 1.00 86.69 203 ASP A C 1
ATOM 1568 O O . ASP A 1 203 ? -23.555 12.835 15.327 1.00 86.69 203 ASP A O 1
ATOM 1572 N N . LEU A 1 204 ? -22.647 11.117 14.167 1.00 83.06 204 LEU A N 1
ATOM 1573 C CA . LEU A 1 204 ? -21.421 11.804 13.757 1.00 83.06 204 LEU A CA 1
ATOM 1574 C C . LEU A 1 204 ? -21.681 12.961 12.776 1.00 83.06 204 LEU A C 1
ATOM 1576 O O . LEU A 1 204 ? -20.803 13.797 12.596 1.00 83.06 204 LEU A O 1
ATOM 1580 N N . ASN A 1 205 ? -22.881 13.061 12.187 1.00 85.00 205 ASN A N 1
ATOM 1581 C CA . ASN A 1 205 ? -23.256 14.189 11.326 1.00 85.00 205 ASN A CA 1
ATOM 1582 C C . ASN A 1 205 ? -23.689 15.428 12.127 1.00 85.00 205 ASN A C 1
ATOM 1584 O O . ASN A 1 205 ? -23.828 16.522 11.574 1.00 85.00 205 ASN A O 1
ATOM 1588 N N . LYS A 1 206 ? -23.948 15.281 13.435 1.00 86.19 206 LYS A N 1
ATOM 1589 C CA . LYS A 1 206 ? -24.254 16.418 14.312 1.00 86.19 206 LYS A CA 1
ATOM 1590 C C . LYS A 1 206 ? -22.987 17.192 14.648 1.00 86.19 206 LYS A C 1
ATOM 1592 O O . LYS A 1 206 ? -21.867 16.729 14.479 1.00 86.19 206 LYS A O 1
ATOM 1597 N N . ARG A 1 207 ? -23.186 18.391 15.207 1.00 85.88 207 ARG A N 1
ATOM 1598 C CA . ARG A 1 207 ? -22.078 19.213 15.703 1.00 85.88 207 ARG A CA 1
ATOM 1599 C C . ARG A 1 207 ? -21.175 18.407 16.649 1.00 85.88 207 ARG A C 1
ATOM 1601 O O . ARG A 1 207 ? -21.715 17.702 17.507 1.00 85.88 207 ARG A O 1
ATOM 1608 N N . PRO A 1 208 ? -19.854 18.615 16.596 1.00 82.88 208 PRO A N 1
ATOM 1609 C CA . PRO A 1 208 ? -18.895 17.839 17.376 1.00 82.88 208 PRO A CA 1
ATOM 1610 C C . PRO A 1 208 ? -19.145 17.825 18.875 1.00 82.88 208 PRO A C 1
ATOM 1612 O O . PRO A 1 208 ? -19.139 16.785 19.524 1.00 82.88 208 PRO A O 1
ATOM 1615 N N . SER A 1 209 ? -19.502 18.982 19.428 1.00 82.88 209 SER A N 1
ATOM 1616 C CA . SER A 1 209 ? -19.884 19.104 20.834 1.00 82.88 209 SER A CA 1
ATOM 1617 C C . SER A 1 209 ? -21.073 18.223 21.230 1.00 82.88 209 SER A C 1
ATOM 1619 O O . SER A 1 209 ? -21.122 17.758 22.365 1.00 82.88 209 SER A O 1
ATOM 1621 N N . LYS A 1 210 ? -22.019 17.972 20.313 1.00 85.62 210 LYS A N 1
ATOM 1622 C CA . LYS A 1 210 ? -23.209 17.155 20.575 1.00 85.62 210 LYS A CA 1
ATOM 1623 C C . LYS A 1 210 ? -22.877 15.670 20.582 1.00 85.62 210 LYS A C 1
ATOM 1625 O O . LYS A 1 210 ? -23.231 14.998 21.542 1.00 85.62 210 LYS A O 1
ATOM 1630 N N . TRP A 1 211 ? -22.202 15.156 19.552 1.00 85.94 211 TRP A N 1
ATOM 1631 C CA . TRP A 1 211 ? -21.889 13.724 19.521 1.00 85.94 211 TRP A CA 1
ATOM 1632 C C . TRP A 1 211 ? -20.832 13.350 20.568 1.00 85.94 211 TRP A C 1
ATOM 1634 O O . TRP A 1 211 ? -20.911 12.262 21.125 1.00 85.94 211 TRP A O 1
ATOM 1644 N N . ARG A 1 212 ? -19.913 14.259 20.936 1.00 86.44 212 ARG A N 1
ATOM 1645 C CA . ARG A 1 212 ? -18.968 14.042 22.049 1.00 86.44 212 ARG A CA 1
ATOM 1646 C C . ARG A 1 212 ? -19.668 13.943 23.406 1.00 86.44 212 ARG A C 1
ATOM 1648 O O . ARG A 1 212 ? -19.275 13.113 24.218 1.00 86.44 212 ARG A O 1
ATOM 1655 N N . ALA A 1 213 ? -20.690 14.768 23.651 1.00 86.12 213 ALA A N 1
ATOM 1656 C CA . ALA A 1 213 ? -21.493 14.674 24.871 1.00 86.12 213 ALA A CA 1
ATOM 1657 C C . ALA A 1 213 ? -22.217 13.323 24.939 1.00 86.12 213 ALA A C 1
ATOM 1659 O O . ALA A 1 213 ? -22.082 12.611 25.926 1.00 86.12 213 ALA A O 1
ATOM 1660 N N . VAL A 1 214 ? -22.859 12.917 23.838 1.00 88.38 214 VAL A N 1
ATOM 1661 C CA . VAL A 1 214 ? -23.523 11.608 23.745 1.00 88.38 214 VAL A CA 1
AT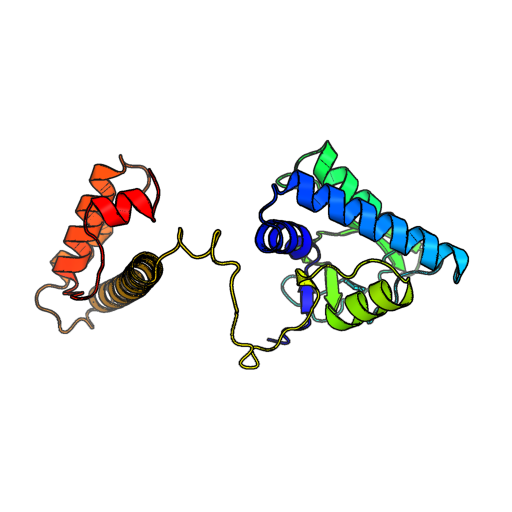OM 1662 C C . VAL A 1 214 ? -22.534 10.453 23.930 1.00 88.38 214 VAL A C 1
ATOM 1664 O O . VAL A 1 214 ? -22.854 9.471 24.588 1.00 88.38 214 VAL A O 1
ATOM 1667 N N . LEU A 1 215 ? -21.317 10.564 23.392 1.00 88.44 215 LEU A N 1
ATOM 1668 C CA . LEU A 1 215 ? -20.273 9.557 23.572 1.00 88.44 215 LEU A CA 1
ATOM 1669 C C . LEU A 1 215 ? -19.817 9.444 25.037 1.00 88.44 215 LEU A C 1
ATOM 1671 O O . LEU A 1 215 ? -19.571 8.339 25.516 1.00 88.44 215 LEU A O 1
ATOM 1675 N N . ALA A 1 216 ? -19.720 10.566 25.754 1.00 86.50 216 ALA A N 1
ATOM 1676 C CA . ALA A 1 216 ? -19.424 10.567 27.184 1.00 86.50 216 ALA A CA 1
ATOM 1677 C C . ALA A 1 216 ? -20.578 9.959 28.000 1.00 86.50 216 ALA A C 1
ATOM 1679 O O . ALA A 1 216 ? -20.330 9.112 28.857 1.00 86.50 216 ALA A O 1
ATOM 1680 N N . ASP A 1 217 ? -21.827 10.315 27.688 1.00 86.81 217 ASP A N 1
ATOM 1681 C CA . ASP A 1 217 ? -23.019 9.744 28.328 1.00 86.81 217 ASP A CA 1
ATOM 1682 C C . ASP A 1 217 ? -23.113 8.232 28.087 1.00 86.81 217 ASP A C 1
ATOM 1684 O O . ASP A 1 217 ? -23.429 7.466 28.997 1.00 86.81 217 ASP A O 1
ATOM 1688 N N . LEU A 1 218 ? -22.773 7.783 26.876 1.00 88.81 218 LEU A N 1
ATOM 1689 C CA . LEU A 1 218 ? -22.715 6.371 26.518 1.00 88.81 218 LEU A CA 1
ATOM 1690 C C . LEU A 1 218 ? -21.640 5.627 27.318 1.00 88.81 218 LEU A C 1
ATOM 1692 O O . LEU A 1 218 ? -21.902 4.528 27.798 1.00 88.81 218 LEU A O 1
ATOM 1696 N N . ALA A 1 219 ? -20.458 6.217 27.501 1.00 88.56 219 ALA A N 1
ATOM 1697 C CA . ALA A 1 219 ? -19.402 5.629 28.323 1.00 88.56 219 ALA A CA 1
ATOM 1698 C C . ALA A 1 219 ? -19.818 5.490 29.795 1.00 88.56 219 ALA A C 1
ATOM 1700 O O . ALA A 1 219 ? -19.531 4.472 30.423 1.00 88.56 219 ALA A O 1
ATOM 1701 N N . VAL A 1 220 ? -20.535 6.487 30.327 1.00 87.50 220 VAL A N 1
ATOM 1702 C CA . VAL A 1 220 ? -21.095 6.454 31.686 1.00 87.50 220 VAL A CA 1
ATOM 1703 C C . VAL A 1 220 ? -22.170 5.376 31.801 1.00 87.50 220 VAL A C 1
ATOM 1705 O O . VAL A 1 220 ? -22.119 4.563 32.720 1.00 87.50 220 VAL A O 1
ATOM 1708 N N . ALA A 1 221 ? -23.107 5.314 30.851 1.00 86.12 221 ALA A N 1
ATOM 1709 C CA . ALA A 1 221 ? -24.159 4.296 30.826 1.00 86.12 221 ALA A CA 1
ATOM 1710 C C . ALA A 1 221 ? -23.592 2.875 30.681 1.00 86.12 221 ALA A C 1
ATOM 1712 O O . ALA A 1 221 ? -24.123 1.929 31.259 1.00 86.12 221 ALA A O 1
ATOM 1713 N N . ALA A 1 222 ? -22.504 2.731 29.924 1.00 85.69 222 ALA A N 1
ATOM 1714 C CA . ALA A 1 222 ? -21.775 1.484 29.755 1.00 85.69 222 ALA A CA 1
ATOM 1715 C C . ALA A 1 222 ? -20.809 1.184 30.914 1.00 85.69 222 ALA A C 1
ATOM 1717 O O . ALA A 1 222 ? -20.144 0.151 30.871 1.00 85.69 222 ALA A O 1
ATOM 1718 N N . GLU A 1 223 ? -20.720 2.040 31.941 1.00 85.00 223 GLU A N 1
ATOM 1719 C CA . GLU A 1 223 ? -19.802 1.921 33.085 1.00 85.00 223 GLU A CA 1
ATOM 1720 C C . GLU A 1 223 ? -18.359 1.613 32.632 1.00 85.00 223 GLU A C 1
ATOM 1722 O O . GLU A 1 223 ? -17.741 0.636 33.066 1.00 85.00 223 GLU A O 1
ATOM 1727 N N . VAL A 1 224 ? -17.854 2.384 31.665 1.00 84.38 224 VAL A N 1
ATOM 1728 C CA . VAL A 1 224 ? -16.485 2.265 31.141 1.00 84.38 224 VAL A CA 1
ATOM 1729 C C . VAL A 1 224 ? -15.596 3.268 31.874 1.00 84.38 224 VAL A C 1
ATOM 1731 O O . VAL A 1 224 ? -15.506 4.435 31.497 1.00 84.38 224 VAL A O 1
ATOM 1734 N N . GLU A 1 225 ? -14.953 2.813 32.951 1.00 73.12 225 GLU A N 1
ATOM 1735 C CA . GLU A 1 225 ? -14.176 3.665 33.867 1.00 73.12 225 GLU A CA 1
ATOM 1736 C C . GLU A 1 225 ? -12.919 4.271 33.218 1.00 73.12 225 GLU A C 1
ATOM 1738 O O . GLU A 1 225 ? -12.555 5.413 33.497 1.00 73.12 225 GLU A O 1
ATOM 1743 N N . ASP A 1 226 ? -12.283 3.537 32.300 1.00 68.19 226 ASP A N 1
ATOM 1744 C CA . ASP A 1 226 ? -11.020 3.933 31.663 1.00 68.19 226 ASP A CA 1
ATOM 1745 C C . ASP A 1 226 ? -11.205 4.816 30.412 1.00 68.19 226 ASP A C 1
ATOM 1747 O O . ASP A 1 226 ? -10.227 5.180 29.744 1.00 68.19 226 ASP A O 1
ATOM 1751 N N . PHE A 1 227 ? -12.441 5.198 30.064 1.00 79.50 227 PHE A N 1
ATOM 1752 C CA . PHE A 1 227 ? -12.678 6.001 28.870 1.00 79.50 227 PHE A CA 1
ATOM 1753 C C . PHE A 1 227 ? -12.181 7.440 29.057 1.00 79.50 227 PHE A C 1
ATOM 1755 O O . PHE A 1 227 ? -12.743 8.246 29.799 1.00 79.50 227 PHE A O 1
ATOM 1762 N N . ARG A 1 228 ? -11.139 7.813 28.304 1.00 75.88 228 ARG A N 1
ATOM 1763 C CA . ARG A 1 228 ? -10.549 9.168 28.280 1.00 75.88 228 ARG A CA 1
ATOM 1764 C C . ARG A 1 228 ? -11.425 10.189 27.523 1.00 75.88 228 ARG A C 1
ATOM 1766 O O . ARG A 1 228 ? -10.911 11.053 26.820 1.00 75.88 228 ARG A O 1
ATOM 1773 N N . GLY A 1 229 ? -12.744 10.126 27.692 1.00 67.88 229 GLY A N 1
ATOM 1774 C CA . GLY A 1 229 ? -13.753 10.901 26.963 1.00 67.88 229 GLY A CA 1
ATOM 1775 C C . GLY A 1 229 ? -13.943 12.352 27.402 1.00 67.88 229 GLY A C 1
ATOM 1776 O O . GLY A 1 229 ? -14.985 12.940 27.124 1.00 67.88 229 GLY A O 1
ATOM 1777 N N . ASN A 1 230 ? -12.989 12.956 28.118 1.00 77.06 230 ASN A N 1
ATOM 1778 C CA . ASN A 1 230 ? -13.138 14.362 28.489 1.00 77.06 230 ASN A CA 1
ATOM 1779 C C . ASN A 1 230 ? -13.103 15.247 27.229 1.00 77.06 230 ASN A C 1
ATOM 1781 O O . ASN A 1 230 ? -12.407 14.946 26.255 1.00 77.06 230 ASN A O 1
ATOM 1785 N N . ARG A 1 231 ? -13.835 16.367 27.264 1.00 72.31 231 ARG A N 1
ATOM 1786 C CA . ARG A 1 231 ? -14.025 17.256 26.107 1.00 72.31 231 ARG A CA 1
ATOM 1787 C C . ARG A 1 231 ? -12.712 17.642 25.415 1.00 72.31 231 ARG A C 1
ATOM 1789 O O . ARG A 1 231 ? -12.638 17.563 24.196 1.00 72.31 231 ARG A O 1
ATOM 1796 N N . ARG A 1 232 ? -11.679 18.001 26.189 1.00 75.81 232 ARG A N 1
ATOM 1797 C CA . ARG A 1 232 ? -10.372 18.437 25.664 1.00 75.81 232 ARG A CA 1
ATOM 1798 C C . ARG A 1 232 ? -9.623 17.306 24.959 1.00 75.81 232 ARG A C 1
ATOM 1800 O O . ARG A 1 232 ? -8.965 17.540 23.954 1.00 75.81 232 ARG A O 1
ATOM 1807 N N . THR A 1 233 ? -9.700 16.086 25.487 1.00 78.62 233 THR A N 1
ATOM 1808 C CA . THR A 1 233 ? -9.069 14.905 24.886 1.00 78.62 233 THR A CA 1
ATOM 1809 C C . THR A 1 233 ? -9.794 14.494 23.602 1.00 78.62 233 THR A C 1
ATOM 1811 O O . THR A 1 233 ? -9.133 14.210 22.608 1.00 78.62 233 THR A O 1
ATOM 1814 N N . LEU A 1 234 ? -11.130 14.537 23.579 1.00 79.44 234 LEU A N 1
ATOM 1815 C CA . LEU A 1 234 ? -11.904 14.246 22.367 1.00 79.44 234 LEU A CA 1
ATOM 1816 C C . LEU A 1 234 ? -11.693 15.301 21.269 1.00 79.44 234 LEU A C 1
ATOM 1818 O O . LEU A 1 234 ? -11.468 14.926 20.125 1.00 79.44 234 LEU A O 1
ATOM 1822 N N . GLU A 1 235 ? -11.687 16.592 21.623 1.00 79.75 235 GLU A N 1
ATOM 1823 C CA . GLU A 1 235 ? -11.342 17.700 20.711 1.00 79.75 235 GLU A CA 1
ATOM 1824 C C . GLU A 1 235 ? -9.963 17.501 20.073 1.00 79.75 235 GLU A C 1
ATOM 1826 O O . GLU A 1 235 ? -9.791 17.680 18.873 1.00 79.75 235 GLU A O 1
ATOM 1831 N N . LYS A 1 236 ? -8.979 17.081 20.873 1.00 79.69 236 LYS A N 1
ATOM 1832 C CA . LYS A 1 236 ? -7.595 16.944 20.420 1.00 79.69 236 LYS A CA 1
ATOM 1833 C C . LYS A 1 236 ? -7.351 15.737 19.508 1.00 79.69 236 LYS A C 1
ATOM 1835 O O . LYS A 1 236 ? -6.533 15.840 18.601 1.00 79.69 236 LYS A O 1
ATOM 1840 N N . TYR A 1 237 ? -7.984 14.594 19.781 1.00 78.75 237 TYR A N 1
ATOM 1841 C CA . TYR A 1 237 ? -7.605 13.316 19.151 1.00 78.75 237 TYR A CA 1
ATOM 1842 C C . TYR A 1 237 ? -8.660 12.709 18.230 1.00 78.75 237 TYR A C 1
ATOM 1844 O O . TYR A 1 237 ? -8.318 11.845 17.429 1.00 78.75 237 TYR A O 1
ATOM 1852 N N . VAL A 1 238 ? -9.923 13.121 18.340 1.00 70.38 238 VAL A N 1
ATOM 1853 C CA . VAL A 1 238 ? -11.016 12.587 17.509 1.00 70.38 238 VAL A CA 1
ATOM 1854 C C . VAL A 1 238 ? -11.412 13.585 16.407 1.00 70.38 238 VAL A C 1
ATOM 1856 O O . VAL A 1 238 ? -12.101 13.211 15.465 1.00 70.38 238 VAL A O 1
ATOM 1859 N N . GLY A 1 239 ? -10.881 14.814 16.467 1.00 64.94 239 GLY A N 1
ATOM 1860 C CA . GLY A 1 239 ? -11.067 15.870 15.469 1.00 64.94 239 GLY A CA 1
ATOM 1861 C C . GLY A 1 239 ? -12.190 16.833 15.834 1.00 64.94 239 GLY A C 1
ATOM 1862 O O . GLY A 1 239 ? -12.961 16.537 16.752 1.00 64.94 239 GLY A O 1
ATOM 1863 N N . ASP A 1 240 ? -12.248 17.972 15.128 1.00 52.94 240 ASP A N 1
ATOM 1864 C CA . ASP A 1 240 ? -13.403 18.880 15.100 1.00 52.94 240 ASP A CA 1
ATOM 1865 C C . ASP A 1 240 ? -14.570 18.242 14.361 1.00 52.94 240 ASP A C 1
ATOM 1867 O O . ASP A 1 240 ? -14.642 18.286 13.117 1.00 52.94 240 ASP A O 1
#